Protein 4G4P (pdb70)

Foldseek 3Di:
DPDDDPDDDDPFAAEFEEEEEDDQPQQWYADPVGDIHHLVVVLVVLLCVVLRYHYDYHHQHDVRRVVCQQVVVGFWYFYQAFDDPVCLVWKDWADFQFKWFKWKKFFAPPPQDQALLSQAAWEEEEEPPGPQQVVCVVCCVVNHHHYDYDNHDVVRLCCRPPVNGGMYMDMDVSVVLVVVVVGRMDIHDDGHDMTTGTMIHTPPGDPVVSVSSNVSSVVCVVVVVSVVSCVVRPD

Structure (mmCIF, N/CA/C/O backbone):
data_4G4P
#
_entry.id   4G4P
#
_cell.length_a   40.730
_cell.length_b   61.130
_cell.length_c   45.120
_cell.angle_alpha   90.00
_cell.angle_beta   99.05
_cell.angle_gamma   90.00
#
_symmetry.space_group_name_H-M   'P 1 21 1'
#
loop_
_entity.id
_entity.type
_entity.pdbx_description
1 polymer 'Amino acid ABC transporter, amino acid-binding/permease protein'
2 non-polymer '2-(N-MORPHOLINO)-ETHANESULFONIC ACID'
3 non-polymer GLUTAMINE
4 water water
#
loop_
_atom_site.group_PDB
_atom_site.id
_atom_site.type_symbol
_atom_site.label_atom_id
_atom_site.label_alt_id
_atom_site.label_comp_id
_atom_site.label_asym_id
_atom_site.label_entity_id
_atom_site.label_seq_id
_atom_site.pdbx_PDB_ins_code
_atom_site.Cartn_x
_atom_site.Cartn_y
_atom_site.Cartn_z
_atom_site.occupancy
_atom_site.B_iso_or_equiv
_atom_site.auth_seq_id
_atom_site.auth_comp_id
_atom_site.auth_asym_id
_atom_site.auth_atom_id
_atom_site.pdbx_PDB_model_num
ATOM 1 N N A HIS A 1 10 ? -16.197 42.526 41.184 0.54 30.38 10 HIS A N 1
ATOM 2 N N B HIS A 1 10 ? -14.453 42.079 42.316 0.46 34.60 10 HIS A N 1
ATOM 3 C CA A HIS A 1 10 ? -15.785 41.834 42.401 0.54 30.19 10 HIS A CA 1
ATOM 4 C CA B HIS A 1 10 ? -15.880 41.848 42.131 0.46 34.08 10 HIS A CA 1
ATOM 5 C C A HIS A 1 10 ? -16.246 40.380 42.394 0.54 30.20 10 HIS A C 1
ATOM 6 C C B HIS A 1 10 ? -16.227 40.388 42.412 0.46 32.34 10 HIS A C 1
ATOM 7 O O A HIS A 1 10 ? -17.373 40.074 42.788 0.54 30.21 10 HIS A O 1
ATOM 8 O O B HIS A 1 10 ? -17.241 40.085 43.043 0.46 32.75 10 HIS A O 1
ATOM 21 N N . HIS A 1 11 ? -15.369 39.488 41.937 1.00 30.04 11 HIS A N 1
ATOM 22 C CA . HIS A 1 11 ? -15.692 38.067 41.863 1.00 27.59 11 HIS A CA 1
ATOM 23 C C . HIS A 1 11 ? -15.058 37.210 42.959 1.00 22.29 11 HIS A C 1
ATOM 24 O O . HIS A 1 11 ? -15.190 35.984 42.934 1.00 21.99 11 HIS A O 1
ATOM 31 N N . GLY A 1 12 ? -14.379 37.837 43.917 1.00 18.10 12 GLY A N 1
ATOM 32 C CA . GLY A 1 12 ? -13.826 37.100 45.045 1.00 16.41 12 GLY A CA 1
ATOM 33 C C . GLY A 1 12 ? -12.313 37.035 45.089 1.00 15.45 12 GLY A C 1
ATOM 34 O O . GLY A 1 12 ? -11.645 36.865 44.065 1.00 15.30 12 GLY A O 1
ATOM 35 N N . GLU A 1 13 ? -11.759 37.175 46.289 1.00 14.61 13 GLU A N 1
ATOM 36 C CA . GLU A 1 13 ? -10.314 37.197 46.442 1.00 14.48 13 GLU A CA 1
ATOM 37 C C . GLU A 1 13 ? -9.921 36.839 47.868 1.00 12.96 13 GLU A C 1
ATOM 38 O O . GLU A 1 13 ? -10.530 37.299 48.867 1.00 12.21 13 GLU A O 1
ATOM 44 N N . ASN A 1 14 ? -8.899 36.000 47.954 1.00 13.15 14 ASN A N 1
ATOM 45 C CA . ASN A 1 14 ? -8.370 35.558 49.228 1.00 13.02 14 ASN A CA 1
ATOM 46 C C . ASN A 1 14 ? -7.281 36.519 49.684 1.00 13.34 14 ASN A C 1
ATOM 47 O O . ASN A 1 14 ? -6.255 36.665 49.020 1.00 14.88 14 ASN A O 1
ATOM 52 N N . LEU A 1 15 ? -7.509 37.167 50.818 1.00 12.27 15 LEU A N 1
ATOM 53 C CA . LEU A 1 15 ? -6.571 38.162 51.329 1.00 12.49 15 LEU A CA 1
ATOM 54 C C . LEU A 1 15 ? -5.459 37.530 52.164 1.00 14.02 15 LEU A C 1
ATOM 55 O O . LEU A 1 15 ? -4.511 38.219 52.565 1.00 14.50 15 LEU A O 1
ATOM 60 N N . TYR A 1 16 ? -5.553 36.217 52.381 1.00 14.82 16 TYR A N 1
ATOM 61 C CA . TYR A 1 16 ? -4.572 35.448 53.164 1.00 15.41 16 TYR A CA 1
ATOM 62 C C . TYR A 1 16 ? -3.944 34.330 52.336 1.00 16.79 16 TYR A C 1
ATOM 63 O O . TYR A 1 16 ? -4.246 33.139 52.519 1.00 17.48 16 TYR A O 1
ATOM 72 N N . PHE A 1 17 ? -3.100 34.723 51.392 1.00 17.32 17 PHE A N 1
ATOM 73 C CA . PHE A 1 17 ? -2.384 33.781 50.543 1.00 19.83 17 PHE A CA 1
ATOM 74 C C . PHE A 1 17 ? -1.670 32.722 51.370 1.00 23.51 17 PHE A C 1
ATOM 75 O O . PHE A 1 17 ? -1.050 33.028 52.394 1.00 22.73 17 PHE A O 1
ATOM 83 N N . GLN A 1 18 ? -1.770 31.475 50.917 1.00 29.36 18 GLN A N 1
ATOM 84 C CA . GLN A 1 18 ? -1.030 30.368 51.509 1.00 37.00 18 GLN A CA 1
ATOM 85 C C . GLN A 1 18 ? 0.099 29.985 50.557 1.00 40.68 18 GLN A C 1
ATOM 86 O O . GLN A 1 18 ? -0.150 29.637 49.401 1.00 40.80 18 GLN A O 1
ATOM 92 N N . GLY A 1 19 ? 1.336 30.060 51.041 1.00 44.39 19 GLY A N 1
ATOM 93 C CA . GLY A 1 19 ? 2.505 29.797 50.214 1.00 47.49 19 GLY A CA 1
ATOM 94 C C . GLY A 1 19 ? 2.600 28.370 49.707 1.00 50.17 19 GLY A C 1
ATOM 95 O O . GLY A 1 19 ? 2.082 27.449 50.340 1.00 50.37 19 GLY A O 1
ATOM 96 N N . MET A 1 20 ? 3.271 28.191 48.567 1.00 52.29 20 MET A N 1
ATOM 97 C CA . MET A 1 20 ? 3.427 26.869 47.957 1.00 53.92 20 MET A CA 1
ATOM 98 C C . MET A 1 20 ? 4.708 26.173 48.430 1.00 53.04 20 MET A C 1
ATOM 99 O O . MET A 1 20 ? 5.122 25.164 47.854 1.00 53.96 20 MET A O 1
ATOM 104 N N . GLU A 1 21 ? 5.318 26.723 49.478 1.00 50.67 21 GLU A N 1
ATOM 105 C CA . GLU A 1 21 ? 6.556 26.200 50.063 1.00 48.15 21 GLU A CA 1
ATOM 106 C C . GLU A 1 21 ? 6.596 24.675 50.202 1.00 41.72 21 GLU A C 1
ATOM 107 O O . GLU A 1 21 ? 5.573 24.031 50.415 1.00 40.16 21 GLU A O 1
ATOM 113 N N . GLY A 1 22 ? 7.790 24.103 50.076 1.00 37.03 22 GLY A N 1
ATOM 114 C CA . GLY A 1 22 ? 7.972 22.672 50.233 1.00 33.10 22 GLY A CA 1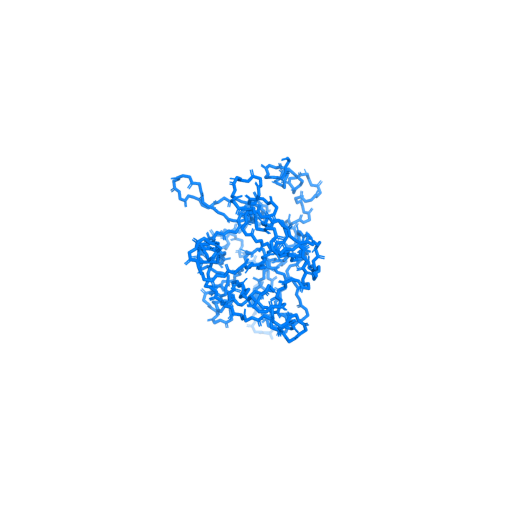
ATOM 115 C C . GLY A 1 22 ? 7.676 21.864 48.981 1.00 30.27 22 GLY A C 1
ATOM 116 O O . GLY A 1 22 ? 7.684 20.633 49.035 1.00 30.59 22 GLY A O 1
ATOM 117 N N . LYS A 1 23 ? 7.437 22.546 47.860 1.00 27.30 23 LYS A N 1
ATOM 118 C CA . LYS A 1 23 ? 7.076 21.874 46.605 1.00 25.44 23 LYS A CA 1
ATOM 119 C C . LYS A 1 23 ? 8.182 20.949 46.141 1.00 22.81 23 LYS A C 1
ATOM 120 O O . LYS A 1 23 ? 9.364 21.284 46.233 1.00 21.45 23 LYS A O 1
ATOM 126 N N . LYS A 1 24 ? 7.791 19.776 45.662 1.00 21.81 24 LYS A N 1
ATOM 127 C CA . LYS A 1 24 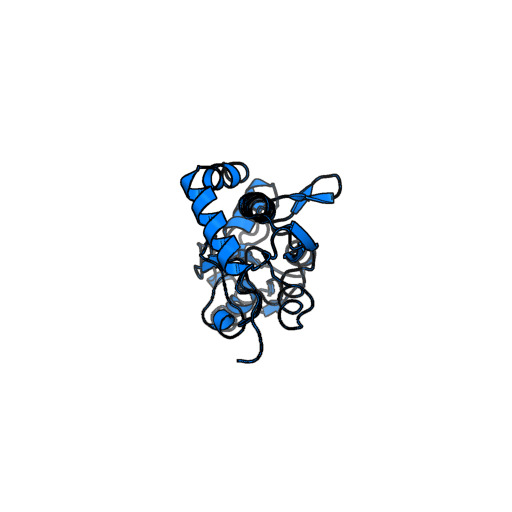? 8.747 18.815 45.154 1.00 22.47 24 LYS A CA 1
ATOM 128 C C . LYS A 1 24 ? 8.779 18.896 43.638 1.00 19.50 24 LYS A C 1
ATOM 129 O O . LYS A 1 24 ? 7.771 18.677 42.966 1.00 21.28 24 LYS A O 1
ATOM 135 N N . TYR A 1 25 ? 9.953 19.204 43.112 1.00 14.92 25 TYR A N 1
ATOM 136 C CA . TYR A 1 25 ? 10.146 19.307 41.673 1.00 13.57 25 TYR A CA 1
ATOM 137 C C . TYR A 1 25 ? 10.927 18.112 41.129 1.00 13.09 25 TYR A C 1
ATOM 138 O O . TYR A 1 25 ? 11.867 17.631 41.757 1.00 13.32 25 TYR A O 1
ATOM 147 N N . THR A 1 26 ? 10.529 17.644 39.951 1.00 11.83 26 THR A N 1
ATOM 148 C CA . THR A 1 26 ? 11.287 16.625 39.254 1.00 11.22 26 THR A CA 1
ATOM 149 C C . THR A 1 26 ? 12.392 17.312 38.470 1.00 10.47 26 THR A C 1
ATOM 150 O O . THR A 1 26 ? 12.138 18.238 37.699 1.00 10.46 26 THR A O 1
ATOM 154 N N . ILE A 1 27 ? 13.623 16.866 38.695 1.00 9.45 27 ILE A N 1
ATOM 155 C CA . ILE A 1 27 ? 14.795 17.514 38.111 1.00 8.84 27 ILE A CA 1
ATOM 156 C C . ILE A 1 27 ? 15.626 16.482 37.367 1.00 8.51 27 ILE A C 1
ATOM 157 O O . ILE A 1 27 ? 16.137 15.534 37.965 1.00 9.87 27 ILE A O 1
ATOM 162 N N . GLY A 1 28 ? 15.757 16.656 36.058 1.00 7.29 28 GLY A N 1
ATOM 163 C CA . GLY A 1 28 ? 16.568 15.746 35.273 1.00 7.24 28 GLY A CA 1
ATOM 164 C C . GLY A 1 28 ? 18.054 16.073 35.348 1.00 8.18 28 GLY A C 1
ATOM 165 O O . GLY A 1 28 ? 18.460 17.219 35.582 1.00 8.33 28 GLY A O 1
ATOM 166 N N . THR A 1 29 ? 18.874 15.052 35.145 1.00 7.91 29 THR A N 1
ATOM 167 C CA . THR A 1 29 ? 20.315 15.247 35.068 1.00 8.23 29 THR A CA 1
ATOM 168 C C . THR A 1 29 ? 20.934 14.188 34.159 1.00 8.23 29 THR A C 1
ATOM 169 O O . THR A 1 29 ? 20.247 13.288 33.667 1.00 8.60 29 THR A O 1
ATOM 173 N N . ASP A 1 30 ? 22.220 14.344 33.892 1.00 6.78 30 ASP A N 1
ATOM 174 C CA . ASP A 1 30 ? 22.953 13.400 33.054 1.00 6.16 30 ASP A CA 1
ATOM 175 C C . ASP A 1 30 ? 23.255 12.129 33.849 1.00 7.57 30 ASP A C 1
ATOM 176 O O . ASP A 1 30 ? 23.192 12.123 35.082 1.00 8.73 30 ASP A O 1
ATOM 181 N N . LEU A 1 31 ? 23.565 11.046 33.143 1.00 8.34 31 LEU A N 1
ATOM 182 C CA . LEU A 1 31 ? 23.879 9.772 33.792 1.00 9.29 31 LEU A CA 1
ATOM 183 C C . LEU A 1 31 ? 25.218 9.812 34.518 1.00 9.31 31 LEU A C 1
ATOM 184 O O . LEU A 1 31 ? 25.313 9.429 35.681 1.00 10.57 31 LEU A O 1
ATOM 189 N N . THR A 1 32 ? 26.253 10.262 33.825 1.00 8.43 32 THR A N 1
ATOM 190 C CA . THR A 1 32 ? 27.534 10.530 34.466 1.00 8.48 32 THR A CA 1
ATOM 191 C C . THR A 1 32 ? 28.213 11.668 33.714 1.00 7.51 32 THR A C 1
ATOM 192 O O . THR A 1 32 ? 28.283 11.685 32.482 1.00 8.30 32 THR A O 1
ATOM 196 N N . PHE A 1 33 ? 28.674 12.644 34.472 1.00 5.86 33 PHE A N 1
ATOM 197 C CA . PHE A 1 33 ? 29.265 13.856 33.920 1.00 4.68 33 PHE A CA 1
ATOM 198 C C . PHE A 1 33 ? 30.103 14.457 35.041 1.00 4.71 33 PHE A C 1
ATOM 199 O O . PHE A 1 33 ? 29.837 15.554 35.526 1.00 5.58 33 PHE A O 1
ATOM 207 N N . ALA A 1 34 ? 31.082 13.687 35.506 1.00 5.43 34 ALA A N 1
ATOM 208 C CA . ALA A 1 34 ? 31.885 14.114 36.647 1.00 5.10 34 ALA A CA 1
ATOM 209 C C . ALA A 1 34 ? 32.741 15.299 36.241 1.00 5.35 34 ALA A C 1
ATOM 210 O O . ALA A 1 34 ? 33.311 15.302 35.151 1.00 6.11 34 ALA A O 1
ATOM 212 N N . PRO A 1 35 ? 32.907 16.282 37.130 1.00 4.93 35 PRO A N 1
ATOM 213 C CA . PRO A 1 35 ? 32.560 16.291 38.550 1.00 4.95 35 PRO A CA 1
ATOM 214 C C . PRO A 1 35 ? 31.181 16.856 38.864 1.00 4.35 35 PRO A C 1
ATOM 215 O O . PRO A 1 35 ? 30.890 17.098 40.050 1.00 5.71 35 PRO A O 1
ATOM 219 N N . PHE A 1 36 ? 30.350 17.085 37.838 1.00 3.98 36 PHE A N 1
ATOM 220 C CA . PHE A 1 36 ? 29.042 17.723 38.047 1.00 4.77 36 PHE A CA 1
ATOM 221 C C . PHE A 1 36 ? 27.960 16.796 38.569 1.00 4.23 36 PHE A C 1
ATOM 222 O O . PHE A 1 36 ? 27.242 17.150 39.507 1.00 5.09 36 PHE A O 1
ATOM 230 N N . GLU A 1 37 ? 27.861 15.605 37.993 1.00 5.12 37 GLU A N 1
ATOM 231 C CA . GLU A 1 37 ? 27.034 14.550 38.562 1.00 4.94 37 GLU A CA 1
ATOM 232 C C . GLU A 1 37 ? 27.632 13.205 38.218 1.00 5.89 37 GLU A C 1
ATOM 233 O O . GLU A 1 37 ? 28.115 12.983 37.106 1.00 6.87 37 GLU A O 1
ATOM 239 N N . PHE A 1 38 ? 27.638 12.325 39.203 1.00 6.21 38 PHE A N 1
ATOM 240 C CA . PHE A 1 38 ? 28.112 10.960 39.045 1.00 7.51 38 PHE A CA 1
ATOM 241 C C . PHE A 1 38 ? 27.644 10.190 40.272 1.00 8.77 38 PHE A C 1
ATOM 242 O O . PHE A 1 38 ? 27.006 10.767 41.132 1.00 9.98 38 PHE A O 1
ATOM 250 N N . GLN A 1 39 ? 27.909 8.892 40.342 1.00 10.07 39 GLN A N 1
ATOM 251 C CA . GLN A 1 39 ? 27.416 8.081 41.455 1.00 11.46 39 GLN A CA 1
ATOM 252 C C . GLN A 1 39 ? 28.554 7.566 42.312 1.00 13.52 39 GLN A C 1
ATOM 253 O O . GLN A 1 39 ? 29.630 7.256 41.808 1.00 14.22 39 GLN A O 1
ATOM 259 N N . ASP A 1 40 ? 28.301 7.472 43.609 1.00 14.91 40 ASP A N 1
ATOM 260 C CA . ASP A 1 40 ? 29.257 6.859 44.530 1.00 17.54 40 ASP A CA 1
ATOM 261 C C . ASP A 1 40 ? 29.093 5.338 44.486 1.00 19.54 40 ASP A C 1
ATOM 262 O O . ASP A 1 40 ? 28.338 4.825 43.670 1.00 18.60 40 ASP A O 1
ATOM 267 N N . SER A 1 41 ? 29.756 4.624 45.389 1.00 22.61 41 SER A N 1
ATOM 268 C CA A SER A 1 41 ? 29.809 3.163 45.327 0.35 24.11 41 SER A CA 1
ATOM 269 C CA B SER A 1 41 ? 29.802 3.162 45.324 0.65 24.65 41 SER A CA 1
ATOM 270 C C . SER A 1 41 ? 28.476 2.476 45.623 1.00 25.83 41 SER A C 1
ATOM 271 O O . SER A 1 41 ? 28.300 1.292 45.313 1.00 26.50 41 SER A O 1
ATOM 276 N N . LYS A 1 42 ? 27.541 3.204 46.212 1.00 27.51 42 LYS A N 1
ATOM 277 C CA . LYS A 1 42 ? 26.232 2.626 46.511 1.00 30.04 42 LYS A CA 1
ATOM 278 C C . LYS A 1 42 ? 25.167 3.183 45.577 1.00 27.71 42 LYS A C 1
ATOM 279 O O . LYS A 1 42 ? 23.975 2.928 45.751 1.00 28.36 42 LYS A O 1
ATOM 285 N N . GLY A 1 43 ? 25.607 3.926 44.566 1.00 24.85 43 GLY A N 1
ATOM 286 C CA . GLY A 1 43 ? 24.714 4.383 43.522 1.00 22.94 43 GLY A CA 1
ATOM 287 C C . GLY A 1 43 ? 24.070 5.729 43.797 1.00 19.67 43 GLY A C 1
ATOM 288 O O . GLY A 1 43 ? 23.214 6.172 43.032 1.00 18.74 43 GLY A O 1
ATOM 289 N N . LYS A 1 44 ? 24.475 6.378 44.882 1.00 17.73 44 LYS A N 1
ATOM 290 C CA . LYS A 1 44 ? 23.939 7.689 45.223 1.00 16.15 44 LYS A CA 1
ATOM 291 C C . LYS A 1 44 ? 24.569 8.743 44.319 1.00 13.63 44 LYS A C 1
ATOM 292 O O . LYS A 1 44 ? 25.790 8.770 44.134 1.00 13.32 44 LYS A O 1
ATOM 298 N N . TYR A 1 45 ? 23.730 9.608 43.763 1.00 11.82 45 TYR A N 1
ATOM 299 C CA . TYR A 1 45 ? 24.214 10.706 42.939 1.00 10.42 45 TYR A CA 1
ATOM 300 C C . TYR A 1 45 ? 24.907 11.752 43.806 1.00 9.27 45 TYR A C 1
ATOM 301 O O . TYR A 1 45 ? 24.399 12.163 44.854 1.00 10.63 45 TYR A O 1
ATOM 310 N N . ILE A 1 46 ? 26.091 12.142 43.351 1.00 8.97 46 ILE A N 1
ATOM 311 C CA . ILE A 1 46 ? 26.940 13.132 44.009 1.00 7.82 46 ILE A CA 1
ATOM 312 C C . ILE A 1 46 ? 27.493 14.053 42.923 1.00 7.07 46 ILE A C 1
ATOM 313 O O . ILE A 1 46 ? 27.264 13.808 41.746 1.00 7.40 46 ILE A O 1
ATOM 318 N N . GLY A 1 47 ? 28.225 15.095 43.308 1.00 6.49 47 GLY A N 1
ATOM 319 C CA . GLY A 1 47 ? 28.806 16.018 42.343 1.00 6.20 47 GLY A CA 1
ATOM 320 C C . GLY A 1 47 ? 28.443 17.458 42.601 1.00 6.42 47 GLY A C 1
ATOM 321 O O . GLY A 1 47 ? 27.576 17.762 43.414 1.00 6.73 47 GLY A O 1
ATOM 322 N N . ILE A 1 48 ? 29.119 18.354 41.892 1.00 5.90 48 ILE A N 1
ATOM 323 C CA . ILE A 1 48 ? 28.903 19.790 42.048 1.00 5.14 48 ILE A CA 1
ATOM 324 C C . ILE A 1 48 ? 27.462 20.186 41.797 1.00 5.33 48 ILE A C 1
ATOM 325 O O . ILE A 1 48 ? 26.897 20.959 42.573 1.00 6.48 48 ILE A O 1
ATOM 330 N N . ASP A 1 49 ? 26.867 19.695 40.708 1.00 5.52 49 ASP A N 1
ATOM 331 C CA . ASP A 1 49 ? 25.475 20.055 40.388 1.00 6.00 49 ASP A CA 1
ATOM 332 C C . ASP A 1 49 ? 24.528 19.542 41.466 1.00 5.97 49 ASP A C 1
ATOM 333 O O . ASP A 1 49 ? 23.582 20.236 41.852 1.00 6.77 49 ASP A O 1
ATOM 338 N N . VAL A 1 50 ? 24.768 18.314 41.926 1.00 6.39 50 VAL A N 1
ATOM 339 C CA . VAL A 1 50 ? 23.901 17.679 42.911 1.00 7.14 50 VAL A CA 1
ATOM 340 C C . VAL A 1 50 ? 23.997 18.461 44.213 1.00 6.95 50 VAL A C 1
ATOM 341 O O . VAL A 1 50 ? 22.975 18.757 44.842 1.00 8.21 50 VAL A O 1
ATOM 345 N N . ASP A 1 51 ? 25.218 18.813 44.612 1.00 6.61 51 ASP A N 1
ATOM 346 C CA . ASP A 1 51 ? 25.423 19.542 45.866 1.00 6.77 51 ASP A CA 1
ATOM 347 C C . ASP A 1 51 ? 24.891 20.969 45.800 1.00 6.36 51 ASP A C 1
ATOM 348 O O . ASP A 1 51 ? 24.265 21.457 46.756 1.00 6.56 51 ASP A O 1
ATOM 353 N N . LEU A 1 52 ? 25.124 21.654 44.686 1.00 6.94 52 LEU A N 1
ATOM 354 C CA . LEU A 1 52 ? 24.582 23.003 44.554 1.00 7.39 52 LEU A CA 1
ATOM 355 C C . LEU A 1 52 ? 23.067 22.951 44.628 1.00 6.93 52 LEU A C 1
ATOM 356 O O . LEU A 1 52 ? 22.430 23.745 45.332 1.00 8.06 52 LEU A O 1
ATOM 361 N N . LEU A 1 53 ? 22.462 22.050 43.862 1.00 6.30 53 LEU A N 1
ATOM 362 C CA . LEU A 1 53 ? 21.006 21.958 43.857 1.00 8.15 53 LEU A CA 1
ATOM 363 C C . LEU A 1 53 ? 20.453 21.633 45.236 1.00 8.63 53 LEU A C 1
ATOM 364 O O . LEU A 1 53 ? 19.480 22.254 45.674 1.00 9.60 53 LEU A O 1
ATOM 369 N N . ASP A 1 54 ? 21.063 20.668 45.926 1.00 8.69 54 ASP A N 1
ATOM 370 C CA . ASP A 1 54 ? 20.551 20.259 47.232 1.00 9.27 54 ASP A CA 1
ATOM 371 C C . ASP A 1 54 ? 20.692 21.389 48.246 1.00 9.48 54 ASP A C 1
ATOM 372 O O . ASP A 1 54 ? 19.795 21.601 49.063 1.00 9.87 54 ASP A O 1
ATOM 377 N N . ALA A 1 55 ? 21.821 22.094 48.228 1.00 8.73 55 ALA A N 1
ATOM 378 C CA . ALA A 1 55 ? 22.003 23.213 49.154 1.00 8.63 55 ALA A CA 1
ATOM 379 C C . ALA A 1 55 ? 21.021 24.347 48.858 1.00 9.55 55 ALA A C 1
ATOM 380 O O . ALA A 1 55 ? 20.470 24.969 49.780 1.00 11.30 55 ALA A O 1
ATOM 382 N N . ILE A 1 56 ? 20.798 24.620 47.577 1.00 8.94 56 ILE A N 1
ATOM 383 C CA . ILE A 1 56 ? 19.823 25.637 47.168 1.00 9.05 56 ILE A CA 1
ATOM 384 C C . ILE A 1 56 ? 18.401 25.255 47.585 1.00 10.28 56 ILE A C 1
ATOM 385 O O . ILE A 1 56 ? 17.644 26.093 48.089 1.00 11.08 56 ILE A O 1
ATOM 390 N N . ALA A 1 57 ? 18.063 23.981 47.425 1.00 10.83 57 ALA A N 1
ATOM 391 C CA . ALA A 1 57 ? 16.737 23.490 47.762 1.00 11.79 57 ALA A CA 1
ATOM 392 C C . ALA A 1 57 ? 16.488 23.652 49.253 1.00 12.51 57 ALA A C 1
ATOM 393 O O . ALA A 1 57 ? 15.409 24.091 49.653 1.00 13.61 57 ALA A O 1
ATOM 395 N N . LYS A 1 58 ? 17.489 23.346 50.081 1.00 12.71 58 LYS A N 1
ATOM 396 C CA . LYS A 1 58 ? 17.320 23.506 51.538 1.00 13.94 58 LYS A CA 1
ATOM 397 C C . LYS A 1 58 ? 17.211 24.993 51.883 1.00 15.07 58 LYS A C 1
ATOM 398 O O . LYS A 1 58 ? 16.399 25.397 52.734 1.00 17.32 58 LYS A O 1
ATOM 404 N N . ASP A 1 59 ? 17.999 25.821 51.212 1.00 14.80 59 ASP A N 1
ATOM 405 C CA . ASP A 1 59 ? 18.000 27.260 51.476 1.00 16.45 59 ASP A CA 1
ATOM 406 C C . ASP A 1 59 ? 16.664 27.916 51.111 1.00 16.43 59 ASP A C 1
ATOM 407 O O . ASP A 1 59 ? 16.211 28.854 51.776 1.00 18.14 59 ASP A O 1
ATOM 412 N N . GLN A 1 60 ? 16.026 27.397 50.069 1.00 15.26 60 GLN A N 1
ATOM 413 C CA . GLN A 1 60 ? 14.841 28.029 49.492 1.00 15.47 60 GLN A CA 1
ATOM 414 C C . GLN A 1 60 ? 13.560 27.231 49.744 1.00 17.10 60 GLN A C 1
ATOM 415 O O . GLN A 1 60 ? 12.499 27.564 49.213 1.00 18.74 60 GLN A O 1
ATOM 421 N N . ASP A 1 61 ? 13.659 26.181 50.551 1.00 17.27 61 ASP A N 1
ATOM 422 C CA . ASP A 1 61 ? 12.489 25.413 50.974 1.00 19.26 61 ASP A CA 1
ATOM 423 C C . ASP A 1 61 ? 11.718 24.833 49.787 1.00 17.99 61 ASP A C 1
ATOM 424 O O . ASP A 1 61 ? 10.511 25.050 49.644 1.00 19.10 61 ASP A O 1
ATOM 429 N N . PHE A 1 62 ? 12.427 24.111 48.925 1.00 17.62 62 PHE A N 1
ATOM 430 C CA . PHE A 1 62 ? 11.777 23.176 48.014 1.00 17.26 62 PHE A CA 1
ATOM 431 C C . PHE A 1 62 ? 12.493 21.833 48.069 1.00 17.44 62 PHE A C 1
ATOM 432 O O . PHE A 1 62 ? 13.576 21.719 48.663 1.00 16.93 62 PHE A O 1
ATOM 440 N N . GLU A 1 63 ? 11.873 20.812 47.482 1.00 17.90 63 GLU A N 1
ATOM 441 C CA . GLU A 1 63 ? 12.448 19.476 47.450 1.00 20.26 63 GLU A CA 1
ATOM 442 C C . GLU A 1 63 ? 12.718 19.061 46.013 1.00 18.24 63 GLU A C 1
ATOM 443 O O . GLU A 1 63 ? 12.107 19.575 45.073 1.00 18.14 63 GLU A O 1
ATOM 449 N N . VAL A 1 64 ? 13.638 18.119 45.873 1.00 17.53 64 VAL A N 1
ATOM 450 C CA . VAL A 1 64 ? 14.097 17.646 44.575 1.00 17.28 64 VAL A CA 1
ATOM 451 C C . VAL A 1 64 ? 13.860 16.157 44.429 1.00 16.31 64 VAL A C 1
ATOM 452 O O . VAL A 1 64 ? 14.160 15.385 45.328 1.00 17.34 64 VAL A O 1
ATOM 456 N N . ASP A 1 65 ? 13.317 15.768 43.282 1.00 15.13 65 ASP A N 1
ATOM 457 C CA . ASP A 1 65 ? 13.228 14.372 42.890 1.00 15.76 65 ASP A CA 1
ATOM 458 C C . ASP A 1 65 ? 14.112 14.233 41.661 1.00 13.86 65 ASP A C 1
ATOM 459 O O . ASP A 1 65 ? 13.712 14.610 40.562 1.00 12.36 65 ASP A O 1
ATOM 464 N N . LEU A 1 66 ? 15.320 13.721 41.863 1.00 14.09 66 LEU A N 1
ATOM 465 C CA . LEU A 1 66 ? 16.331 13.695 40.809 1.00 13.94 66 LEU A CA 1
ATOM 466 C C . LEU A 1 66 ? 16.087 12.538 39.849 1.00 14.20 66 LEU A C 1
ATOM 467 O O . LEU A 1 66 ? 15.890 11.397 40.283 1.00 16.81 66 LEU A O 1
ATOM 472 N N . LYS A 1 67 ? 16.095 12.845 38.550 1.00 11.65 67 LYS A N 1
ATOM 473 C CA . LYS A 1 67 ? 15.792 11.891 37.488 1.00 11.03 67 LYS A CA 1
ATOM 474 C C . LYS A 1 67 ? 17.000 11.809 36.543 1.00 10.97 67 LYS A C 1
ATOM 475 O O . LYS A 1 67 ? 17.126 12.601 35.618 1.00 10.44 67 LYS A O 1
ATOM 481 N N . PRO A 1 68 ? 17.906 10.855 36.791 1.00 12.08 68 PRO A N 1
ATOM 482 C CA . PRO A 1 68 ? 19.045 10.691 35.887 1.00 12.59 68 PRO A CA 1
ATOM 483 C C . PRO A 1 68 ? 18.527 10.120 34.584 1.00 13.53 68 PRO A C 1
ATOM 484 O O . PRO A 1 68 ? 17.919 9.040 34.558 1.00 16.58 68 PRO A O 1
ATOM 488 N N . LEU A 1 69 ? 18.721 10.860 33.512 1.00 12.27 69 LEU A N 1
ATOM 489 C CA . LEU A 1 69 ? 18.145 10.483 32.241 1.00 12.12 69 LEU A CA 1
ATOM 490 C C . LEU A 1 69 ? 19.183 10.420 31.161 1.00 12.33 69 LEU A C 1
ATOM 491 O O . LEU A 1 69 ? 19.020 9.655 30.211 1.00 14.62 69 LEU A O 1
ATOM 496 N N . GLY A 1 70 ? 20.233 11.236 31.287 1.00 11.20 70 GLY A N 1
ATOM 497 C CA . GLY A 1 70 ? 21.137 11.485 30.181 1.00 12.38 70 GLY A CA 1
ATOM 498 C C . GLY A 1 70 ? 20.865 12.863 29.654 1.00 11.70 70 GLY A C 1
ATOM 499 O O . GLY A 1 70 ? 19.759 13.393 29.807 1.00 12.65 70 GLY A O 1
ATOM 500 N N . PHE A 1 71 ? 21.854 13.469 29.027 1.00 10.01 71 PHE A N 1
ATOM 501 C CA . PHE A 1 71 ? 21.721 14.869 28.692 1.00 7.89 71 PHE A CA 1
ATOM 502 C C . PHE A 1 71 ? 20.624 15.151 27.672 1.00 8.09 71 PHE A C 1
ATOM 503 O O . PHE A 1 71 ? 19.706 15.906 27.952 1.00 7.54 71 PHE A O 1
ATOM 511 N N . ASP A 1 72 ? 20.715 14.568 26.485 1.00 8.84 72 ASP A N 1
ATOM 512 C CA . ASP A 1 72 ? 19.719 14.851 25.470 1.00 8.82 72 ASP A CA 1
ATOM 513 C C . ASP A 1 72 ? 18.349 14.367 25.910 1.00 8.83 72 ASP A C 1
ATOM 514 O O . ASP A 1 72 ? 17.342 14.998 25.622 1.00 8.86 72 ASP A O 1
ATOM 519 N N . SER A 1 73 ? 18.306 13.248 26.624 1.00 9.22 73 SER A N 1
ATOM 520 C CA A SER A 1 73 ? 17.036 12.724 27.113 0.72 9.15 73 SER A CA 1
ATOM 521 C CA B SER A 1 73 ? 17.047 12.717 27.129 0.28 8.57 73 SER A CA 1
ATOM 522 C C . SER A 1 73 ? 16.385 13.718 28.075 1.00 8.39 73 SER A C 1
ATOM 523 O O . SER A 1 73 ? 15.166 13.926 28.043 1.00 9.19 73 SER A O 1
ATOM 528 N N . ALA A 1 74 ? 17.187 14.352 28.920 1.00 8.43 74 ALA A N 1
ATOM 529 C CA . ALA A 1 74 ? 16.638 15.346 29.849 1.00 7.77 74 ALA A CA 1
ATOM 530 C C . ALA A 1 74 ? 16.140 16.573 29.092 1.00 7.98 74 ALA A C 1
ATOM 531 O O . ALA A 1 74 ? 15.088 17.111 29.410 1.00 8.14 74 ALA A O 1
ATOM 533 N N . VAL A 1 75 ? 16.901 17.031 28.100 1.00 7.56 75 VAL A N 1
ATOM 534 C CA . VAL A 1 75 ? 16.469 18.153 27.267 1.00 8.02 75 VAL A CA 1
ATOM 535 C C . VAL A 1 75 ? 15.092 17.872 26.675 1.00 8.42 75 VAL A C 1
ATOM 536 O O . VAL A 1 75 ? 14.181 18.719 26.734 1.00 8.91 75 VAL A O 1
ATOM 540 N N A GLN A 1 76 ? 14.944 16.692 26.075 0.47 8.54 76 GLN A N 1
ATOM 541 N N B GLN A 1 76 ? 14.922 16.684 26.101 0.53 8.47 76 GLN A N 1
ATOM 542 C CA A GLN A 1 76 ? 13.665 16.308 25.477 0.47 9.29 76 GLN A CA 1
ATOM 543 C CA B GLN A 1 76 ? 13.644 16.334 25.473 0.53 9.24 76 GLN A CA 1
ATOM 544 C C A GLN A 1 76 ? 12.569 16.288 26.531 0.47 8.66 76 GLN A C 1
ATOM 545 C C B GLN A 1 76 ? 12.522 16.144 26.485 0.53 9.12 76 GLN A C 1
ATOM 546 O O A GLN A 1 76 ? 11.473 16.818 26.314 0.47 8.71 76 GLN A O 1
ATOM 547 O O B GLN A 1 76 ? 11.347 16.391 26.185 0.53 9.92 76 GLN A O 1
ATOM 558 N N . ALA A 1 77 ? 12.881 15.697 27.681 1.00 8.37 77 ALA A N 1
ATOM 559 C CA . ALA A 1 77 ? 11.907 15.553 28.766 1.00 7.95 77 ALA A CA 1
ATOM 560 C C . ALA A 1 77 ? 11.413 16.913 29.267 1.00 8.19 77 ALA A C 1
ATOM 561 O O . ALA A 1 77 ? 10.254 17.049 29.641 1.00 9.13 77 ALA A O 1
ATOM 563 N N . ILE A 1 78 ? 12.282 17.923 29.277 1.00 8.20 78 ILE A N 1
ATOM 564 C CA . ILE A 1 78 ? 11.851 19.275 29.628 1.00 8.31 78 ILE A CA 1
ATOM 565 C C . ILE A 1 78 ? 10.864 19.776 28.579 1.00 8.06 78 ILE A C 1
ATOM 566 O O . ILE A 1 78 ? 9.807 20.320 28.917 1.00 8.10 78 ILE A O 1
ATOM 571 N N . GLN A 1 79 ? 11.202 19.594 27.304 1.00 7.61 79 GLN A N 1
ATOM 572 C CA . GLN A 1 79 ? 10.356 20.146 26.250 1.00 8.45 79 GLN A CA 1
ATOM 573 C C . GLN A 1 79 ? 9.029 19.415 26.154 1.00 8.50 79 GLN A C 1
ATOM 574 O O . GLN A 1 79 ? 8.059 19.994 25.698 1.00 9.73 79 GLN A O 1
ATOM 580 N N . SER A 1 80 ? 8.997 18.156 26.593 1.00 7.75 80 SER A N 1
ATOM 581 C CA A SER A 1 80 ? 7.740 17.409 26.557 0.26 8.12 80 SER A CA 1
ATOM 582 C CA B SER A 1 80 ? 7.799 17.321 26.596 0.74 9.41 80 SER A CA 1
ATOM 583 C C . SER A 1 80 ? 7.015 17.434 27.898 1.00 8.24 80 SER A C 1
ATOM 584 O O . SER A 1 80 ? 6.063 16.682 28.108 1.00 8.63 80 SER A O 1
ATOM 58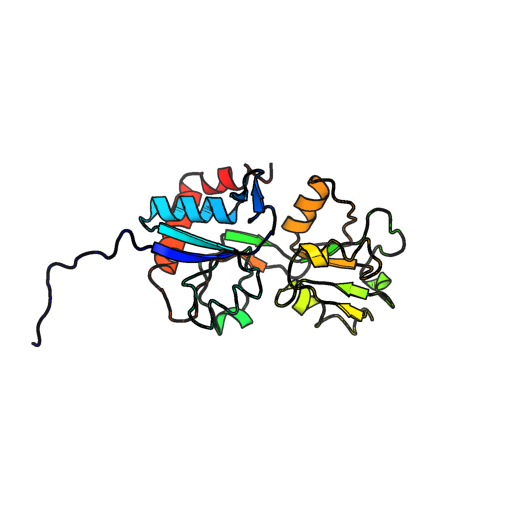9 N N . LYS A 1 81 ? 7.449 18.338 28.776 1.00 8.37 81 LYS A N 1
ATOM 590 C CA . LYS A 1 81 ? 6.816 18.591 30.075 1.00 8.41 81 LYS A CA 1
ATOM 591 C C . LYS A 1 81 ? 6.698 17.345 30.955 1.00 9.12 81 LYS A C 1
ATOM 592 O O . LYS A 1 81 ? 5.742 17.194 31.725 1.00 11.01 81 LYS A O 1
ATOM 598 N N . GLN A 1 82 ? 7.728 16.492 30.888 1.00 8.33 82 GLN A N 1
ATOM 599 C CA . GLN A 1 82 ? 7.810 15.295 31.720 1.00 8.82 82 GLN A CA 1
ATOM 600 C C . GLN A 1 82 ? 8.554 15.538 33.025 1.00 9.23 82 GLN A C 1
ATOM 601 O O . GLN A 1 82 ? 8.348 14.809 33.994 1.00 11.93 82 GLN A O 1
ATOM 607 N N . ILE A 1 83 ? 9.426 16.545 33.030 1.00 8.54 83 ILE A N 1
ATOM 608 C CA . ILE A 1 83 ? 10.141 16.956 34.224 1.00 9.18 83 ILE A CA 1
ATOM 609 C C . ILE A 1 83 ? 10.086 18.470 34.341 1.00 9.67 83 ILE A C 1
ATOM 610 O O . ILE A 1 83 ? 9.896 19.171 33.337 1.00 9.29 83 ILE A O 1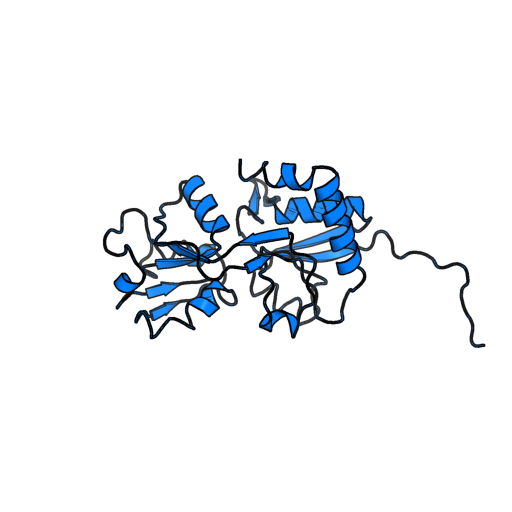
ATOM 615 N N . ASP A 1 84 ? 10.271 18.974 35.561 1.00 10.07 84 ASP A N 1
ATOM 616 C CA . ASP A 1 84 ? 10.120 20.397 35.840 1.00 10.85 84 ASP A CA 1
ATOM 617 C C . ASP A 1 84 ? 11.348 21.232 35.497 1.00 10.16 84 ASP A C 1
ATOM 618 O O . ASP A 1 84 ? 11.239 22.378 35.070 1.00 10.35 84 ASP A O 1
ATOM 623 N N . GLY A 1 85 ? 12.523 20.680 35.738 1.00 9.09 85 GLY A N 1
ATOM 624 C CA . GLY A 1 85 ? 13.750 21.424 35.531 1.00 8.69 85 GLY A CA 1
ATOM 625 C C . GLY A 1 85 ? 14.877 20.447 35.295 1.00 7.29 85 GLY A C 1
ATOM 626 O O . GLY A 1 85 ? 14.683 19.243 35.419 1.00 7.46 85 GLY A O 1
ATOM 627 N N . MET A 1 86 ? 16.055 20.956 34.944 1.00 6.85 86 MET A N 1
ATOM 628 C CA . MET A 1 86 ? 17.217 20.103 34.791 1.00 6.79 86 MET A CA 1
ATOM 629 C C . MET A 1 86 ? 18.487 20.840 35.179 1.00 6.03 86 MET A C 1
ATOM 630 O O . MET A 1 86 ? 18.598 22.069 35.037 1.00 6.22 86 MET A O 1
ATOM 635 N N . ILE A 1 87 ? 19.420 20.072 35.726 1.00 5.33 87 ILE A N 1
ATOM 636 C CA . ILE A 1 87 ? 20.755 20.567 35.990 1.00 5.56 87 ILE A CA 1
ATOM 637 C C . ILE A 1 87 ? 21.677 19.449 35.526 1.00 6.37 87 ILE A C 1
ATOM 638 O O . ILE A 1 87 ? 21.554 18.303 35.962 1.00 8.56 87 ILE A O 1
ATOM 643 N N . ALA A 1 88 ? 22.542 19.762 34.575 1.00 6.23 88 ALA A N 1
ATOM 644 C CA . ALA A 1 88 ? 23.327 18.725 33.901 1.00 5.95 88 ALA A CA 1
ATOM 645 C C . ALA A 1 88 ? 24.513 19.345 33.192 1.00 6.45 88 ALA A C 1
ATOM 646 O O . ALA A 1 88 ? 24.793 19.037 32.030 1.00 6.99 88 ALA A O 1
ATOM 648 N N . GLY A 1 89 ? 25.219 20.225 33.886 1.00 6.14 89 GLY A N 1
ATOM 649 C CA . GLY A 1 89 ? 26.308 20.959 33.264 1.00 6.57 89 GLY A CA 1
ATOM 650 C C . GLY A 1 89 ? 25.871 21.560 31.943 1.00 6.15 89 GLY A C 1
ATOM 651 O O . GLY A 1 89 ? 26.567 21.445 30.926 1.00 6.53 89 GLY A O 1
ATOM 652 N N . MET A 1 90 ? 24.713 22.207 31.969 1.00 6.01 90 MET A N 1
ATOM 653 C CA . MET A 1 90 ? 24.052 22.663 30.745 1.00 5.49 90 MET A CA 1
ATOM 654 C C . MET A 1 90 ? 24.438 24.072 30.341 1.00 5.47 90 MET A C 1
ATOM 655 O O . MET A 1 90 ? 24.204 25.037 31.073 1.00 5.86 90 MET A O 1
ATOM 660 N N . SER A 1 91 ? 24.998 24.190 29.140 1.00 5.20 91 SER A N 1
ATOM 661 C CA . SER A 1 91 ? 25.418 25.478 28.615 1.00 5.76 91 SER A CA 1
ATOM 662 C C . SER A 1 91 ? 24.248 26.375 28.261 1.00 5.29 91 SER A C 1
ATOM 663 O O . SER A 1 91 ? 23.326 25.969 27.549 1.00 6.24 91 SER A O 1
ATOM 666 N N . ILE A 1 92 ? 24.332 27.614 28.735 1.00 5.76 92 ILE A N 1
ATOM 667 C CA . ILE A 1 92 ? 23.420 28.675 28.343 1.00 6.61 92 ILE A CA 1
ATOM 668 C C . ILE A 1 92 ? 23.831 29.151 26.960 1.00 7.77 92 ILE A C 1
ATOM 669 O O . ILE A 1 92 ? 24.972 29.584 26.763 1.00 10.09 92 ILE A O 1
ATOM 674 N N . THR A 1 93 ? 22.927 29.041 25.997 1.00 7.79 93 THR A N 1
ATOM 675 C CA . THR A 1 93 ? 23.210 29.498 24.641 1.00 7.92 93 THR A CA 1
ATOM 676 C C . THR A 1 93 ? 22.022 30.281 24.113 1.00 9.18 93 THR A C 1
ATOM 677 O O . THR A 1 93 ? 20.880 30.083 24.546 1.00 8.81 93 THR A O 1
ATOM 681 N N . ASP A 1 94 ? 22.305 31.163 23.167 1.00 11.29 94 ASP A N 1
ATOM 682 C CA . ASP A 1 94 ? 21.272 31.973 22.551 1.00 12.79 94 ASP A CA 1
ATOM 683 C C . ASP A 1 94 ? 20.215 31.087 21.877 1.00 12.06 94 ASP A C 1
ATOM 684 O O . ASP A 1 94 ? 19.020 31.354 21.958 1.00 13.04 94 ASP A O 1
ATOM 689 N N . GLU A 1 95 ? 20.645 30.035 21.201 1.00 11.50 95 GLU A N 1
ATOM 690 C CA . GLU A 1 95 ? 19.687 29.157 20.545 1.00 11.89 95 GLU A CA 1
ATOM 691 C C . GLU A 1 95 ? 18.787 28.451 21.556 1.00 11.47 95 GLU A C 1
ATOM 692 O O . GLU A 1 95 ? 17.575 28.340 21.349 1.00 12.20 95 GLU A O 1
ATOM 698 N N . ARG A 1 96 ? 19.363 27.990 22.664 1.00 9.76 96 ARG A N 1
ATOM 699 C CA . ARG A 1 96 ? 18.576 27.302 23.673 1.00 9.11 96 ARG A CA 1
ATOM 700 C C . ARG A 1 96 ? 17.603 28.230 24.393 1.00 9.22 96 ARG A C 1
ATOM 701 O O . ARG A 1 96 ? 16.554 27.774 24.845 1.00 9.00 96 ARG A O 1
ATOM 709 N N . LYS A 1 97 ? 17.936 29.515 24.488 1.00 10.23 97 LYS A N 1
ATOM 710 C CA . LYS A 1 97 ? 17.054 30.473 25.133 1.00 11.60 97 LYS A CA 1
ATOM 711 C C . LYS A 1 97 ? 15.744 30.643 24.375 1.00 13.06 97 LYS A C 1
ATOM 712 O O . LYS A 1 97 ? 14.803 31.237 24.909 1.00 14.85 97 LYS A O 1
ATOM 718 N N . LYS A 1 98 ? 15.674 30.139 23.143 1.00 13.00 98 LYS A N 1
ATOM 719 C CA . LYS A 1 98 ? 14.409 30.157 22.398 1.00 14.50 98 LYS A CA 1
ATOM 720 C C . LYS A 1 98 ? 13.385 29.158 22.956 1.00 14.00 98 LYS A C 1
ATOM 721 O O . LYS A 1 98 ? 12.165 29.333 22.740 1.00 16.28 98 LYS A O 1
ATOM 727 N N . SER A 1 99 ? 13.864 28.150 23.697 1.00 11.87 99 SER A N 1
ATOM 728 C CA A SER A 1 99 ? 12.963 27.119 24.207 0.76 11.94 99 SER A CA 1
ATOM 729 C CA B SER A 1 99 ? 13.044 27.030 24.174 0.24 12.03 99 SER A CA 1
ATOM 730 C C . SER A 1 99 ? 13.153 26.796 25.682 1.00 11.08 99 SER A C 1
ATOM 731 O O . SER A 1 99 ? 12.361 26.064 26.247 1.00 11.08 99 SER A O 1
ATOM 736 N N . PHE A 1 100 ? 14.175 27.371 26.307 1.00 9.70 100 PHE A N 1
ATOM 737 C CA . PHE A 1 100 ? 14.442 27.192 27.733 1.00 8.61 100 PHE A CA 1
ATOM 738 C C . PHE A 1 100 ? 14.579 28.555 28.393 1.00 9.45 100 PHE A C 1
ATOM 739 O O . PHE A 1 100 ? 15.069 29.489 27.763 1.00 10.87 100 PHE A O 1
ATOM 747 N N . ASP A 1 101 ? 14.204 28.635 29.667 1.00 9.52 101 ASP A N 1
ATOM 748 C CA . ASP A 1 101 ? 14.608 29.729 30.542 1.00 10.59 101 ASP A CA 1
ATOM 749 C C . ASP A 1 101 ? 15.705 29.204 31.465 1.00 10.31 101 ASP A C 1
ATOM 750 O O . ASP A 1 101 ? 15.565 28.135 32.072 1.00 10.97 101 ASP A O 1
ATOM 755 N N . PHE A 1 102 ? 16.786 29.968 31.570 1.00 9.72 102 PHE A N 1
ATOM 756 C CA . PHE A 1 102 ? 17.930 29.593 32.366 1.00 9.27 102 PHE A CA 1
ATOM 757 C C . PHE A 1 102 ? 18.046 30.420 33.631 1.00 9.10 102 PHE A C 1
ATOM 758 O O . PHE A 1 102 ? 17.631 31.579 33.687 1.00 11.16 102 PHE A O 1
ATOM 766 N N . SER A 1 103 ? 18.640 29.812 34.645 1.00 8.14 103 SER A N 1
ATOM 767 C CA . SER A 1 103 ? 19.081 30.537 35.830 1.00 8.02 103 SER A CA 1
ATOM 768 C C . SER A 1 103 ? 20.284 31.408 35.523 1.00 7.71 103 SER A C 1
ATOM 769 O O . SER A 1 103 ? 20.863 31.354 34.428 1.00 8.47 103 SER A O 1
ATOM 772 N N . ASP A 1 104 ? 20.663 32.210 36.507 1.00 8.71 104 ASP A N 1
ATOM 773 C CA . ASP A 1 104 ? 21.970 32.847 36.496 1.00 7.81 104 ASP A CA 1
ATOM 774 C C . ASP A 1 104 ? 23.058 31.768 36.347 1.00 7.50 104 ASP A C 1
ATOM 775 O O . ASP A 1 104 ? 22.872 30.618 36.759 1.00 7.90 104 ASP A O 1
ATOM 780 N N . PRO A 1 105 ? 24.191 32.134 35.746 1.00 8.27 105 PRO A N 1
ATOM 781 C CA . PRO A 1 105 ? 25.237 31.136 35.504 1.00 8.36 105 PRO A CA 1
ATOM 782 C C . PRO A 1 105 ? 25.960 30.729 36.787 1.00 8.17 105 PRO A C 1
ATOM 783 O O . PRO A 1 1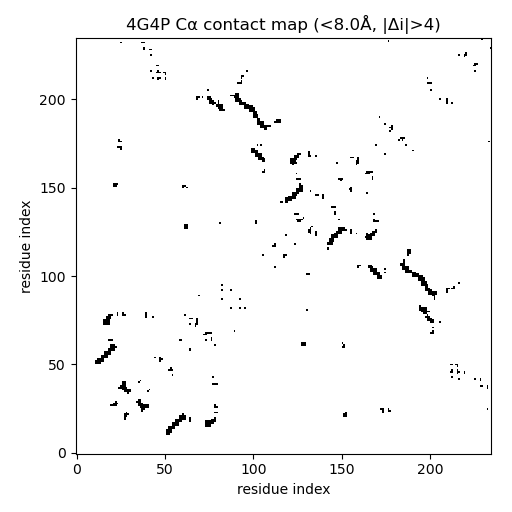05 ? 26.150 31.559 37.681 1.00 8.98 105 PRO A O 1
ATOM 787 N N . TYR A 1 106 ? 26.366 29.459 36.860 1.00 7.05 106 TYR A N 1
ATOM 788 C CA . TYR A 1 106 ? 27.017 28.938 38.062 1.00 6.81 106 TYR A CA 1
ATOM 789 C C . TYR A 1 106 ? 28.374 28.295 37.813 1.00 6.33 106 TYR A C 1
ATOM 790 O O . TYR A 1 106 ? 29.016 27.847 38.757 1.00 7.31 106 TYR A O 1
ATOM 799 N N . PHE A 1 107 ? 28.838 28.284 36.565 1.00 6.72 107 PHE A N 1
ATOM 800 C CA . PHE A 1 107 ? 30.148 27.719 36.254 1.00 6.22 107 PHE A CA 1
ATOM 801 C C . PHE A 1 107 ? 30.570 28.173 34.864 1.00 6.45 107 PHE A C 1
ATOM 802 O O . PHE A 1 107 ? 29.729 28.203 33.977 1.00 8.82 107 PHE A O 1
ATOM 810 N N . ASP A 1 108 ? 31.852 28.491 34.667 1.00 7.02 108 ASP A N 1
ATOM 811 C CA . ASP A 1 108 ? 32.374 28.833 33.338 1.00 7.46 108 ASP A CA 1
ATOM 812 C C . ASP A 1 108 ? 33.085 27.637 32.726 1.00 7.01 108 ASP A C 1
ATOM 813 O O . ASP A 1 108 ? 33.965 27.036 33.342 1.00 9.48 108 ASP A O 1
ATOM 818 N N . SER A 1 109 ? 32.661 27.287 31.514 1.00 6.02 109 SER A N 1
ATOM 819 C CA . SER A 1 109 ? 33.096 26.075 30.869 1.00 5.77 109 SER A CA 1
ATOM 820 C C . SER A 1 109 ? 33.448 26.320 29.401 1.00 5.28 109 SER A C 1
ATOM 821 O O . SER A 1 109 ? 33.672 27.460 28.968 1.00 6.29 109 SER A O 1
ATOM 824 N N . GLY A 1 110 ? 33.559 25.231 28.660 1.00 5.89 110 GLY A N 1
ATOM 825 C CA . GLY A 1 110 ? 33.922 25.263 27.261 1.00 5.36 110 GLY A CA 1
ATOM 826 C C . GLY A 1 110 ? 34.134 23.845 26.805 1.00 4.20 110 GLY A C 1
ATOM 827 O O . GLY A 1 110 ? 33.803 22.903 27.530 1.00 5.03 110 GLY A O 1
ATOM 828 N N 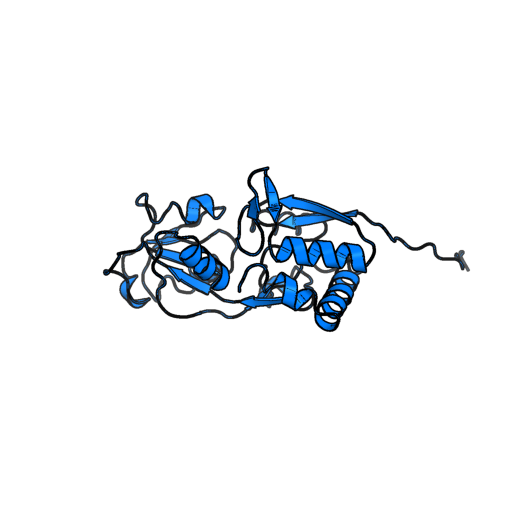. LEU A 1 111 ? 34.695 23.694 25.607 1.00 4.16 111 LEU A N 1
ATOM 829 C CA . LEU A 1 111 ? 34.917 22.380 25.002 1.00 3.92 111 LEU A CA 1
ATOM 830 C C . LEU A 1 111 ? 36.412 22.046 24.905 1.00 4.47 111 LEU A C 1
ATOM 831 O O . LEU A 1 111 ? 37.252 22.928 24.868 1.00 5.53 111 LEU A O 1
ATOM 836 N N . GLN A 1 112 ? 36.709 20.755 24.835 1.00 3.65 112 GLN A N 1
ATOM 837 C CA . GLN A 1 112 ? 38.083 20.255 24.754 1.00 4.03 112 GLN A CA 1
ATOM 838 C C . GLN A 1 112 ? 38.116 19.026 23.842 1.00 3.43 112 GLN A C 1
ATOM 839 O O . GLN A 1 112 ? 37.300 18.116 23.991 1.00 4.28 112 GLN A O 1
ATOM 845 N N . LEU A 1 113 ? 39.081 19.003 22.922 1.00 3.81 113 LEU A N 1
ATOM 846 C CA . LEU A 1 113 ? 39.382 17.822 22.124 1.00 4.08 113 LEU A CA 1
ATOM 847 C C . LEU A 1 113 ? 40.271 16.870 22.929 1.00 3.77 113 LEU A C 1
ATOM 848 O O . LEU A 1 113 ? 41.177 17.318 23.635 1.00 4.37 113 LEU A O 1
ATOM 853 N N . ALA A 1 114 ? 40.032 15.567 22.799 1.00 3.70 114 ALA A N 1
ATOM 854 C CA . ALA A 1 114 ? 40.826 14.551 23.488 1.00 3.98 114 ALA A CA 1
ATOM 855 C C . ALA A 1 114 ? 41.022 13.324 22.627 1.00 4.44 114 ALA A C 1
ATOM 856 O O . ALA A 1 114 ? 40.176 12.982 21.814 1.00 4.99 114 ALA A O 1
ATOM 858 N N . VAL A 1 115 ? 42.147 12.657 22.846 1.00 4.61 115 VAL A N 1
ATOM 859 C CA . VAL A 1 115 ? 42.482 11.406 22.175 1.00 5.01 115 VAL A CA 1
ATOM 860 C C . VAL A 1 115 ? 42.967 10.397 23.206 1.00 5.42 115 VAL A C 1
ATOM 861 O O . VAL A 1 115 ? 43.136 10.731 24.382 1.00 5.46 115 VAL A O 1
ATOM 865 N N . LYS A 1 116 ? 43.173 9.158 22.782 1.00 6.35 116 LYS A N 1
ATOM 866 C CA . LYS A 1 116 ? 43.704 8.148 23.694 1.00 8.34 116 LYS A CA 1
ATOM 867 C C . LYS A 1 116 ? 45.124 8.510 24.128 1.00 8.29 116 LYS A C 1
ATOM 868 O O . LYS A 1 116 ? 45.925 8.985 23.330 1.00 8.46 116 LYS A O 1
ATOM 874 N N . LYS A 1 117 ? 45.441 8.257 25.394 1.00 8.41 117 LYS A N 1
ATOM 875 C CA . LYS A 1 117 ? 46.786 8.485 25.888 1.00 9.25 117 LYS A CA 1
ATOM 876 C C . LYS A 1 117 ? 47.784 7.721 25.017 1.00 10.47 117 LYS A C 1
ATOM 877 O O . LYS A 1 117 ? 47.588 6.545 24.703 1.00 12.24 117 LYS A O 1
ATOM 883 N N . GLY A 1 118 ? 48.850 8.408 24.628 1.00 10.39 118 GLY A N 1
ATOM 884 C CA . GLY A 1 118 ? 49.875 7.823 23.781 1.00 11.26 118 GLY A CA 1
ATOM 885 C C . GLY A 1 118 ? 49.699 8.053 22.288 1.00 11.67 118 GLY A C 1
ATOM 886 O O . GLY A 1 118 ? 50.585 7.697 21.521 1.00 13.95 118 GLY A O 1
ATOM 887 N N . ASN A 1 119 ? 48.589 8.656 21.870 1.00 10.83 119 ASN A N 1
ATOM 888 C CA . ASN A 1 119 ? 48.335 8.835 20.448 1.00 11.20 119 ASN A CA 1
ATOM 889 C C . ASN A 1 119 ? 49.047 10.068 19.908 1.00 15.05 119 ASN A C 1
ATOM 890 O O . ASN A 1 119 ? 48.472 11.166 19.828 1.00 15.52 119 ASN A O 1
ATOM 895 N N . ASP A 1 120 ? 50.271 9.838 19.458 1.00 17.50 120 ASP A N 1
ATOM 896 C CA . ASP A 1 120 ? 51.131 10.888 18.925 1.00 20.82 120 ASP A CA 1
ATOM 897 C C . ASP A 1 120 ? 50.728 11.340 17.528 1.00 20.73 120 ASP A C 1
ATOM 898 O O . ASP A 1 120 ? 51.300 12.289 17.001 1.00 23.05 120 ASP A O 1
ATOM 903 N N . LYS A 1 121 ? 49.749 10.676 16.922 1.00 18.33 121 LYS A N 1
ATOM 904 C CA . LYS A 1 121 ? 49.330 11.038 15.569 1.00 17.96 121 LYS A CA 1
ATOM 905 C C . LYS A 1 121 ? 48.390 12.245 15.560 1.00 14.91 121 LYS A C 1
ATOM 906 O O . LYS A 1 121 ? 48.167 12.838 14.501 1.00 16.49 121 LYS A O 1
ATOM 912 N N . ILE A 1 122 ? 47.828 12.599 16.719 1.00 12.32 122 ILE A N 1
ATOM 913 C CA . ILE A 1 122 ? 46.911 13.736 16.795 1.00 10.50 122 ILE A CA 1
ATOM 914 C C . ILE A 1 122 ? 47.365 14.714 17.870 1.00 10.51 122 ILE A C 1
ATOM 915 O O . ILE A 1 122 ? 47.202 14.459 19.067 1.00 11.63 122 ILE A O 1
ATOM 920 N N . LYS A 1 123 ? 47.922 15.842 17.430 1.00 11.26 123 LYS A N 1
ATOM 921 C CA A LYS A 1 123 ? 48.429 16.859 18.348 0.55 12.76 123 LYS A CA 1
ATOM 922 C CA B LYS A 1 123 ? 48.448 16.868 18.330 0.45 13.48 123 LYS A CA 1
ATOM 923 C C . LYS A 1 123 ? 47.779 18.219 18.108 1.00 12.20 123 LYS A C 1
ATOM 924 O O . LYS A 1 123 ? 48.062 19.189 18.822 1.00 13.13 123 LYS A O 1
ATOM 935 N N . SER A 1 124 ? 46.893 18.283 17.121 1.00 11.59 124 SER A N 1
ATOM 936 C CA A SER A 1 124 ? 46.208 19.513 16.750 0.62 11.64 124 SER A CA 1
ATOM 937 C CA B SER A 1 124 ? 46.130 19.498 16.872 0.38 11.49 124 SER A CA 1
ATOM 938 C C . SER A 1 124 ? 44.897 19.174 16.045 1.00 11.30 124 SER A C 1
ATOM 939 O O . SER A 1 124 ? 44.701 18.039 15.630 1.00 10.86 124 SER A O 1
ATOM 944 N N . TYR A 1 125 ? 44.042 20.169 15.848 1.00 11.63 125 TYR A N 1
ATOM 945 C CA . TYR A 1 125 ? 42.850 19.969 15.035 1.00 11.30 125 TYR A CA 1
ATOM 946 C C . TYR A 1 125 ? 43.200 19.667 13.576 1.00 11.30 125 TYR A C 1
ATOM 947 O O . TYR A 1 125 ? 42.435 18.994 12.880 1.00 12.05 125 TYR A O 1
ATOM 956 N N . ASP A 1 126 ? 44.349 20.143 13.117 1.00 12.62 126 ASP A N 1
ATOM 957 C CA . ASP A 1 126 ? 44.788 19.870 11.742 1.00 14.35 126 ASP A CA 1
ATOM 958 C C . ASP A 1 126 ? 45.135 18.400 11.522 1.00 13.89 126 ASP A C 1
ATOM 959 O O . ASP A 1 126 ? 45.254 17.940 10.389 1.00 16.26 126 ASP A O 1
ATOM 964 N N . ASP A 1 127 ? 45.335 17.668 12.606 1.00 11.62 127 ASP A N 1
ATOM 965 C CA . ASP A 1 127 ? 45.638 16.246 12.517 1.00 10.32 127 ASP A CA 1
ATOM 966 C C . ASP A 1 127 ? 44.384 15.378 12.436 1.00 10.42 127 ASP A C 1
ATOM 967 O O . ASP A 1 127 ? 44.472 14.157 12.447 1.00 11.01 127 ASP A O 1
ATOM 972 N N . LEU A 1 128 ? 43.209 15.996 12.378 1.00 11.19 128 LEU A N 1
ATOM 973 C CA . LEU A 1 128 ? 41.956 15.232 12.375 1.00 10.62 128 LEU A CA 1
ATOM 974 C C . LEU A 1 128 ? 41.549 14.784 10.978 1.00 12.00 128 LEU A C 1
ATOM 975 O O . LEU A 1 128 ? 40.572 14.058 10.823 1.00 10.91 128 LEU A O 1
ATOM 980 N N . LYS A 1 129 ? 42.292 15.211 9.959 1.00 15.14 129 LYS A N 1
ATOM 981 C CA A LYS A 1 129 ? 41.973 14.828 8.593 0.54 16.09 129 LYS A CA 1
ATOM 982 C CA B LYS A 1 129 ? 41.963 14.830 8.599 0.46 15.93 129 LYS A CA 1
ATOM 983 C C . LYS A 1 129 ? 41.938 13.315 8.481 1.00 14.91 129 LYS A C 1
ATOM 984 O O . LYS A 1 129 ? 42.898 12.640 8.856 1.00 15.75 129 LYS A O 1
ATOM 995 N N . GLY A 1 130 ? 40.836 12.784 7.968 1.00 12.55 130 GLY A N 1
ATOM 996 C CA . GLY A 1 130 ? 40.693 11.354 7.776 1.00 13.17 130 GLY A CA 1
ATOM 997 C C . GLY A 1 130 ? 40.374 10.563 9.033 1.00 12.14 130 GLY A C 1
ATOM 998 O O . GLY A 1 130 ? 40.301 9.334 8.980 1.00 14.78 130 GLY A O 1
ATOM 999 N N . LYS A 1 131 ? 40.181 11.252 10.157 1.00 10.43 131 LYS A N 1
ATOM 1000 C CA . LYS A 1 131 ? 39.908 10.586 11.423 1.00 9.55 131 LYS A CA 1
ATOM 1001 C C . LYS A 1 131 ? 38.419 10.595 11.719 1.00 8.71 131 LYS A C 1
ATOM 1002 O O . LYS A 1 131 ? 37.633 11.266 11.043 1.00 9.70 131 LYS A O 1
ATOM 1008 N N . THR A 1 132 ? 38.025 9.833 12.730 1.00 7.86 132 THR A N 1
ATOM 1009 C CA . THR A 1 132 ? 36.653 9.834 13.222 1.00 7.76 132 THR A CA 1
ATOM 1010 C C . THR A 1 132 ? 36.638 10.472 14.595 1.00 6.48 132 THR A C 1
ATOM 1011 O O . THR A 1 132 ? 37.431 10.106 15.469 1.00 6.59 132 THR A O 1
ATOM 1015 N N . VAL A 1 133 ? 35.742 11.437 14.776 1.00 5.86 133 VAL A N 1
ATOM 1016 C CA . VAL A 1 133 ? 35.656 12.208 16.011 1.00 5.21 133 VAL A CA 1
ATOM 1017 C C . VAL A 1 133 ? 34.235 12.059 16.552 1.00 5.02 133 VAL A C 1
ATOM 1018 O O . VAL A 1 133 ? 33.263 12.110 15.796 1.00 6.45 133 VAL A O 1
ATOM 1022 N N . ALA A 1 134 ? 34.109 11.865 17.861 1.00 4.86 134 ALA A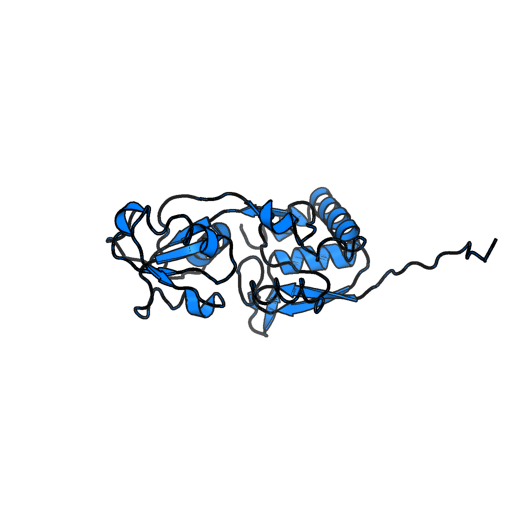 N 1
ATOM 1023 C CA . ALA A 1 134 ? 32.803 11.595 18.467 1.00 5.08 134 ALA A CA 1
ATOM 1024 C C . ALA A 1 134 ? 32.427 12.586 19.561 1.00 4.93 134 ALA A C 1
ATOM 1025 O O . ALA A 1 134 ? 33.278 13.203 20.183 1.00 4.81 134 ALA A O 1
ATOM 1027 N N . ALA A 1 135 ? 31.125 12.690 19.802 1.00 4.46 135 ALA A N 1
ATOM 1028 C CA . ALA A 1 135 ? 30.568 13.500 20.872 1.00 4.88 135 ALA A CA 1
ATOM 1029 C C . ALA A 1 135 ? 29.260 12.888 21.341 1.00 5.87 135 ALA A C 1
ATOM 1030 O O . ALA A 1 135 ? 28.685 12.029 20.659 1.00 6.88 135 ALA A O 1
ATOM 1032 N N . LYS A 1 136 ? 28.785 13.357 22.489 1.00 5.69 136 LYS A N 1
ATOM 1033 C CA . LYS A 1 136 ? 27.478 12.958 22.984 1.00 6.60 136 LYS A CA 1
ATOM 1034 C C . LYS A 1 136 ? 26.378 13.682 22.226 1.00 7.04 136 LYS A C 1
ATOM 1035 O O . LYS A 1 136 ? 26.459 14.884 21.964 1.00 7.11 136 LYS A O 1
ATOM 1041 N N A VAL A 1 137 ? 25.347 12.943 21.850 0.49 7.80 137 VAL A N 1
ATOM 1042 N N B VAL A 1 137 ? 25.337 12.931 21.879 0.51 7.93 137 VAL A N 1
ATOM 1043 C CA A VAL A 1 137 ? 24.282 13.520 21.057 0.49 8.69 137 VAL A CA 1
ATOM 1044 C CA B VAL A 1 137 ? 24.158 13.470 21.214 0.51 8.83 137 VAL A CA 1
ATOM 1045 C C A VAL A 1 137 ? 23.577 14.651 21.815 0.49 8.14 137 VAL A C 1
ATOM 1046 C C B VAL A 1 137 ? 23.623 14.725 21.892 0.51 8.25 137 VAL A C 1
ATOM 1047 O O A VAL A 1 137 ? 23.342 14.564 23.022 0.49 8.13 137 VAL A O 1
ATOM 1048 O O B VAL A 1 137 ? 23.509 14.789 23.120 0.51 8.49 137 VAL A O 1
ATOM 1055 N N . GLY A 1 138 ? 23.272 15.716 21.081 1.00 8.13 138 GLY A N 1
ATOM 1056 C CA . GLY A 1 138 ? 22.510 16.833 21.583 1.00 8.32 138 GLY A CA 1
ATOM 1057 C C . GLY A 1 138 ? 23.273 17.840 22.400 1.00 8.17 138 GLY A C 1
ATOM 1058 O O . GLY A 1 138 ? 22.675 18.730 22.985 1.00 9.27 138 GLY A O 1
ATOM 1059 N N . THR A 1 139 ? 24.597 17.724 22.417 1.00 6.71 139 THR A N 1
ATOM 1060 C CA . THR A 1 139 ? 25.417 18.584 23.257 1.00 6.13 139 THR A CA 1
ATOM 1061 C C . THR A 1 139 ? 26.098 19.661 22.453 1.00 6.66 139 THR A C 1
ATOM 1062 O O . THR A 1 139 ? 26.143 19.609 21.216 1.00 7.92 139 THR A O 1
ATOM 1066 N N . GLU A 1 140 ? 26.669 20.633 23.160 1.00 5.80 140 GLU A N 1
ATOM 1067 C CA . GLU A 1 140 ? 27.512 21.626 22.521 1.00 6.15 140 GLU A CA 1
ATOM 1068 C C . GLU A 1 140 ? 28.688 21.000 21.775 1.00 5.76 140 GLU A C 1
ATOM 1069 O O . GLU A 1 140 ? 29.106 21.513 20.720 1.00 6.10 140 GLU A O 1
ATOM 1075 N N . SER A 1 141 ? 29.235 19.908 22.307 1.00 5.18 141 SER A N 1
ATOM 1076 C CA . SER A 1 141 ? 30.304 19.213 21.602 1.00 4.16 141 SER A CA 1
ATOM 1077 C C . SER A 1 141 ? 29.805 18.690 20.253 1.00 4.95 141 SER A C 1
ATOM 1078 O O . SER A 1 141 ? 30.505 18.782 19.254 1.00 5.41 141 SER A O 1
ATOM 1081 N N . ALA A 1 142 ? 28.613 18.103 20.239 1.00 5.51 142 ALA A N 1
ATOM 1082 C CA . ALA A 1 142 ? 28.072 17.575 18.997 1.00 5.79 142 ALA A CA 1
ATOM 1083 C C . ALA A 1 142 ? 27.857 18.714 18.007 1.00 6.11 142 ALA A C 1
ATOM 1084 O O . ALA A 1 142 ? 28.120 18.555 16.801 1.00 6.41 142 ALA A O 1
ATOM 1086 N N . ASN A 1 143 ? 27.374 19.866 18.489 1.00 6.48 143 ASN A N 1
ATOM 1087 C CA . ASN A 1 143 ? 27.169 20.997 17.598 1.00 7.91 143 ASN A CA 1
ATOM 1088 C C . ASN A 1 143 ? 28.493 21.511 17.032 1.00 7.46 143 ASN A C 1
ATOM 1089 O O . ASN A 1 143 ? 28.603 21.827 15.843 1.00 9.14 143 ASN A O 1
ATOM 1094 N N . PHE A 1 144 ? 29.509 21.567 17.877 1.00 6.05 144 PHE A N 1
ATOM 1095 C CA . PHE A 1 144 ? 30.846 21.947 17.445 1.00 6.15 144 PHE A CA 1
ATOM 1096 C C . PHE A 1 144 ? 31.342 21.008 16.348 1.00 6.80 144 PHE A C 1
ATOM 1097 O O . PHE A 1 144 ? 31.934 21.451 15.363 1.00 7.72 144 PHE A O 1
ATOM 1105 N N . LEU A 1 145 ? 31.083 19.716 16.503 1.00 6.02 145 LEU A N 1
ATOM 1106 C CA . LEU A 1 145 ? 31.548 18.775 15.493 1.00 6.53 145 LEU A CA 1
ATOM 1107 C C . LEU A 1 145 ? 30.868 19.017 14.156 1.00 7.40 145 LEU A C 1
ATOM 1108 O O . LEU A 1 145 ? 31.513 18.937 13.113 1.00 8.58 145 LEU A O 1
ATOM 1113 N N A GLU A 1 146 ? 29.570 19.291 14.173 0.61 7.74 146 GLU A N 1
ATOM 1114 N N B GLU A 1 146 ? 29.576 19.318 14.182 0.39 8.88 146 GLU A N 1
ATOM 1115 C CA A GLU A 1 146 ? 28.860 19.551 12.921 0.61 9.12 146 GLU A CA 1
ATOM 1116 C CA B GLU A 1 146 ? 28.831 19.558 12.947 0.39 10.96 146 GLU A CA 1
ATOM 1117 C C A GLU A 1 146 ? 29.445 20.779 12.250 0.61 9.95 146 GLU A C 1
ATOM 1118 C C B GLU A 1 146 ? 29.286 20.828 12.251 0.39 11.22 146 GLU A C 1
ATOM 1119 O O A GLU A 1 146 ? 29.703 20.778 11.043 0.61 10.67 146 GLU A O 1
ATOM 1120 O O B GLU A 1 146 ? 29.269 20.911 11.025 0.39 12.10 146 GLU A O 1
ATOM 1131 N N . LYS A 1 147 ? 29.678 21.825 13.034 1.00 11.52 147 LYS A N 1
ATOM 1132 C CA . LYS A 1 147 ? 30.136 23.096 12.477 1.00 12.91 147 LYS A CA 1
ATOM 1133 C C . LYS A 1 147 ? 31.489 22.966 11.812 1.00 13.56 147 LYS A C 1
ATOM 1134 O O . LYS A 1 147 ? 31.753 23.597 10.796 1.00 14.48 147 LYS A O 1
ATOM 1140 N N . ASN A 1 148 ? 32.345 22.125 12.366 1.00 11.85 148 ASN A N 1
ATOM 1141 C CA . ASN A 1 148 ? 33.736 22.091 11.945 1.00 11.61 148 ASN A CA 1
ATOM 1142 C C . ASN A 1 148 ? 34.116 20.876 11.099 1.00 11.02 148 ASN A C 1
ATOM 1143 O O . ASN A 1 148 ? 35.285 20.655 10.798 1.00 10.96 148 ASN A O 1
ATOM 1148 N N . LYS A 1 149 ? 33.107 20.104 10.717 1.00 10.85 149 LYS A N 1
ATOM 1149 C CA A LYS A 1 149 ? 33.335 18.834 10.029 0.59 10.96 149 LYS A CA 1
ATOM 1150 C CA B LYS A 1 149 ? 33.301 18.839 10.010 0.41 11.28 149 LYS A CA 1
ATOM 1151 C C . LYS A 1 149 ? 34.125 18.979 8.729 1.00 10.71 149 LYS A C 1
ATOM 1152 O O . LYS A 1 149 ? 35.102 18.268 8.522 1.00 11.37 149 LYS A O 1
ATOM 1163 N N . GLU A 1 150 ? 33.708 19.891 7.857 1.00 10.62 150 GLU A N 1
ATOM 1164 C CA . GLU A 1 150 ? 34.388 20.076 6.574 1.00 11.44 150 GLU A CA 1
ATOM 1165 C C . GLU A 1 150 ? 35.704 20.837 6.762 1.00 12.61 150 GLU A C 1
ATOM 1166 O O . GLU A 1 150 ? 36.698 20.579 6.080 1.00 13.79 150 GLU A O 1
ATOM 1172 N N . LYS A 1 151 ? 35.716 21.758 7.717 1.00 12.26 151 LYS A N 1
ATOM 1173 C CA . LYS A 1 151 ? 36.914 22.522 8.004 1.00 11.82 151 LYS A CA 1
ATOM 1174 C C . LYS A 1 151 ? 38.127 21.622 8.309 1.00 11.37 151 LYS A C 1
ATOM 1175 O O . LYS A 1 151 ? 39.216 21.817 7.755 1.00 12.22 151 LYS A O 1
ATOM 1181 N N . TYR A 1 152 ? 37.927 20.618 9.159 1.00 10.03 152 TYR A N 1
ATOM 1182 C CA . TYR A 1 152 ? 39.028 19.738 9.554 1.00 10.72 152 TYR A CA 1
ATOM 1183 C C . TYR A 1 152 ? 38.941 18.347 8.939 1.00 10.52 152 TYR A C 1
ATOM 1184 O O . TYR A 1 152 ? 39.790 17.517 9.207 1.00 11.71 152 TYR A O 1
ATOM 1193 N N . ASP A 1 153 ? 37.921 18.114 8.116 1.00 11.35 153 ASP A N 1
ATOM 1194 C CA . ASP A 1 153 ? 37.809 16.912 7.294 1.00 11.74 153 ASP A CA 1
ATOM 1195 C C . ASP A 1 153 ? 37.820 15.591 8.063 1.00 10.62 153 ASP A C 1
ATOM 1196 O O . ASP A 1 153 ? 38.565 14.658 7.714 1.00 11.39 153 ASP A O 1
ATOM 1201 N N . TYR A 1 154 ? 36.981 15.526 9.094 1.00 9.28 154 TYR A N 1
ATOM 1202 C CA . TYR A 1 154 ? 36.762 14.295 9.846 1.00 8.67 154 TYR A CA 1
ATOM 1203 C C . TYR A 1 154 ? 35.359 13.726 9.620 1.00 9.09 154 TYR A C 1
ATOM 1204 O O . TYR A 1 154 ? 34.476 14.381 9.049 1.00 9.81 154 TYR A O 1
ATOM 1213 N N . THR A 1 155 ? 35.160 12.500 10.099 1.00 8.15 155 THR A N 1
ATOM 1214 C CA . THR A 1 155 ? 33.848 11.844 10.108 1.00 8.95 155 THR A CA 1
ATOM 1215 C C . THR A 1 155 ? 33.315 11.905 11.535 1.00 7.35 155 THR A C 1
ATOM 1216 O O . THR A 1 155 ? 34.079 11.809 12.478 1.00 8.34 155 THR A O 1
ATOM 1220 N N . ILE A 1 156 ? 32.011 12.070 11.690 1.00 8.03 156 ILE A N 1
ATOM 1221 C CA . ILE A 1 156 ? 31.391 12.216 13.003 1.00 7.84 156 ILE A CA 1
ATOM 1222 C C . ILE A 1 156 ? 30.710 10.944 13.451 1.00 8.36 156 ILE A C 1
ATOM 1223 O O . ILE A 1 156 ? 30.034 10.284 12.654 1.00 9.98 156 ILE A O 1
ATOM 1228 N N . LYS A 1 157 ? 30.880 10.619 14.732 1.00 8.83 157 LYS A N 1
ATOM 1229 C CA . LYS A 1 157 ? 30.009 9.679 15.422 1.00 9.94 157 LYS A CA 1
ATOM 1230 C C . LYS A 1 157 ? 29.394 10.343 16.651 1.00 9.30 157 LYS A C 1
ATOM 1231 O O . LYS A 1 157 ? 29.985 11.233 17.263 1.00 10.1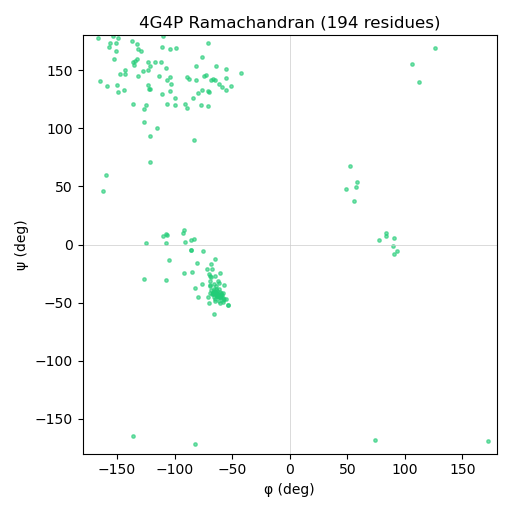1 157 LYS A O 1
ATOM 1237 N N A ASN A 1 158 ? 28.196 9.892 17.001 0.24 9.97 158 ASN A N 1
ATOM 1238 N N B ASN A 1 158 ? 28.189 9.920 17.000 0.76 9.13 158 ASN A N 1
ATOM 1239 C CA A ASN A 1 158 ? 27.506 10.375 18.186 0.24 10.59 158 ASN A CA 1
ATOM 1240 C CA B ASN A 1 158 ? 27.513 10.400 18.198 0.76 10.11 158 ASN A CA 1
ATOM 1241 C C A ASN A 1 158 ? 27.140 9.214 19.101 0.24 9.40 158 ASN A C 1
ATOM 1242 C C B ASN A 1 158 ? 27.212 9.206 19.098 0.76 9.08 158 ASN A C 1
ATOM 1243 O O A ASN A 1 158 ? 26.803 8.123 18.631 0.24 10.06 158 ASN A O 1
ATOM 1244 O O B ASN A 1 158 ? 27.016 8.079 18.610 0.76 11.26 158 ASN A O 1
ATOM 1253 N N . PHE A 1 159 ? 27.210 9.459 20.408 1.00 7.86 159 PHE A N 1
ATOM 1254 C CA . PHE A 1 159 ? 26.809 8.473 21.417 1.00 8.69 159 PHE A CA 1
ATOM 1255 C C . PHE A 1 159 ? 25.776 9.084 22.373 1.00 9.75 159 PHE A C 1
ATOM 1256 O O . PHE A 1 159 ? 25.779 10.283 22.593 1.00 10.88 159 PHE A O 1
ATOM 1264 N N . ASP A 1 160 ? 24.900 8.267 22.947 1.00 13.19 160 ASP A N 1
ATOM 1265 C CA . ASP A 1 160 ? 23.855 8.804 23.819 1.00 16.00 160 ASP A CA 1
ATOM 1266 C C . ASP A 1 160 ? 24.376 9.369 25.144 1.00 16.71 160 ASP A C 1
ATOM 1267 O O . ASP A 1 160 ? 23.801 10.309 25.696 1.00 18.19 160 ASP A O 1
ATOM 1272 N N . ASP A 1 161 ? 25.454 8.790 25.657 1.00 14.00 161 ASP A N 1
ATOM 1273 C CA . ASP A 1 161 ? 25.973 9.191 26.954 1.00 13.45 161 ASP A CA 1
ATOM 1274 C C . ASP A 1 161 ? 27.463 8.917 27.031 1.00 12.13 161 ASP A C 1
ATOM 1275 O O . ASP A 1 161 ? 28.083 8.427 26.065 1.00 12.24 161 ASP A O 1
ATOM 1280 N N . ALA A 1 162 ? 28.041 9.264 28.174 1.00 12.31 162 ALA A N 1
ATOM 1281 C CA . ALA A 1 162 ? 29.471 9.187 28.355 1.00 10.87 162 ALA A CA 1
ATOM 1282 C C . ALA A 1 162 ? 30.045 7.785 28.215 1.00 9.90 162 ALA A C 1
ATOM 1283 O O . ALA A 1 162 ? 31.181 7.634 27.790 1.00 10.06 162 ALA A O 1
ATOM 1285 N N . THR A 1 163 ? 29.301 6.758 28.603 1.00 10.62 163 THR A N 1
ATOM 1286 C CA . THR A 1 163 ? 29.863 5.422 28.540 1.00 11.64 163 THR A CA 1
ATOM 1287 C C . THR A 1 163 ? 30.300 5.065 27.117 1.00 11.13 163 THR A C 1
ATOM 1288 O O . THR A 1 163 ? 31.419 4.604 26.907 1.00 12.34 163 THR A O 1
ATOM 1292 N N . GLY A 1 164 ? 29.423 5.272 26.147 1.00 10.84 164 GLY A N 1
ATOM 1293 C CA . GLY A 1 164 ? 29.760 4.983 24.766 1.00 10.40 164 GLY A CA 1
ATOM 1294 C C . GLY A 1 164 ? 30.857 5.882 24.223 1.00 8.63 164 GLY A C 1
ATOM 1295 O O . GLY A 1 164 ? 31.756 5.443 23.480 1.00 9.75 164 GLY A O 1
ATOM 1296 N N . LEU A 1 165 ? 30.788 7.162 24.574 1.00 7.48 165 LEU A N 1
ATOM 1297 C CA . LEU A 1 165 ? 31.738 8.136 24.075 1.00 6.68 165 LEU A CA 1
ATOM 1298 C C . LEU A 1 165 ? 33.165 7.771 24.487 1.00 6.69 165 LEU A C 1
ATOM 1299 O O . LEU A 1 165 ? 34.076 7.782 23.663 1.00 7.29 165 LEU A O 1
ATOM 1304 N N . TYR A 1 166 ? 33.371 7.500 25.774 1.00 6.95 166 TYR A N 1
ATOM 1305 C CA . TYR A 1 166 ? 34.719 7.243 26.246 1.00 6.80 166 TYR A CA 1
ATOM 1306 C C . TYR A 1 166 ? 35.250 5.865 25.852 1.00 8.01 166 TYR A C 1
ATOM 1307 O O . TYR A 1 166 ? 36.449 5.698 25.635 1.00 8.74 166 TYR A O 1
ATOM 1316 N N A LYS A 1 167 ? 34.356 4.893 25.722 0.40 9.77 167 LYS A N 1
ATOM 1317 N N B LYS A 1 167 ? 34.359 4.892 25.721 0.60 9.25 167 LYS A N 1
ATOM 1318 C CA A LYS A 1 167 ? 34.745 3.576 25.232 0.40 11.15 167 LYS A CA 1
ATOM 1319 C CA B LYS A 1 167 ? 34.758 3.579 25.230 0.60 10.10 167 LYS A CA 1
ATOM 1320 C C A LYS A 1 167 ? 35.233 3.653 23.788 0.40 9.52 167 LYS A C 1
ATOM 1321 C C B LYS A 1 167 ? 35.252 3.666 23.791 0.60 9.02 167 LYS A C 1
ATOM 1322 O O A LYS A 1 167 ? 36.041 2.834 23.354 0.40 9.44 167 LYS A O 1
ATOM 1323 O O B LYS A 1 167 ? 36.091 2.871 23.367 0.60 9.34 167 LYS A O 1
ATOM 1334 N N . ALA A 1 168 ? 34.744 4.646 23.049 1.00 8.93 168 ALA A N 1
ATOM 1335 C CA . ALA A 1 168 ? 35.066 4.776 21.626 1.00 8.59 168 ALA A CA 1
ATOM 1336 C C . ALA A 1 168 ? 36.547 4.970 21.326 1.00 8.10 168 ALA A C 1
ATOM 1337 O O . ALA A 1 168 ? 37.005 4.571 20.270 1.00 8.63 168 ALA A O 1
ATOM 1339 N N . LEU A 1 169 ? 37.295 5.589 22.232 1.00 7.29 169 LEU A N 1
ATOM 1340 C CA . LEU A 1 169 ? 38.739 5.758 22.042 1.00 7.44 169 LEU A CA 1
ATOM 1341 C C . LEU A 1 169 ? 39.531 4.472 22.156 1.00 7.58 169 LEU A C 1
ATOM 1342 O O . LEU A 1 169 ? 40.686 4.437 21.716 1.00 9.44 169 LEU A O 1
ATOM 1347 N N A GLU A 1 170 ? 38.947 3.420 22.733 0.45 7.67 170 GLU A N 1
ATOM 1348 N N B GLU A 1 170 ? 38.932 3.431 22.741 0.55 7.85 170 GLU A N 1
ATOM 1349 C CA A GLU A 1 170 ? 39.688 2.173 22.969 0.45 8.61 170 GLU A CA 1
ATOM 1350 C CA B GLU A 1 170 ? 39.634 2.171 23.012 0.55 9.16 170 GLU A CA 1
ATOM 1351 C C A GLU A 1 170 ? 39.161 0.949 22.231 0.45 8.08 170 GLU A C 1
ATOM 1352 C C B GLU A 1 170 ? 39.226 1.007 22.125 0.55 8.63 170 GLU A C 1
ATOM 1353 O O A GLU A 1 170 ? 39.781 -0.101 22.282 0.45 8.30 170 GLU A O 1
ATOM 1354 O O B GLU A 1 170 ? 39.984 0.060 21.982 0.55 9.54 170 GLU A O 1
ATOM 1365 N N . ASN A 1 171 ? 38.033 1.083 21.549 1.00 8.06 171 ASN A N 1
ATOM 1366 C CA . ASN A 1 171 ? 37.414 -0.054 20.846 1.00 9.46 171 ASN A CA 1
ATOM 1367 C C . ASN A 1 171 ? 37.369 0.091 19.321 1.00 10.44 171 ASN A C 1
ATOM 1368 O O . ASN A 1 171 ? 36.692 -0.690 18.646 1.00 11.91 171 ASN A O 1
ATOM 1373 N N . GLY A 1 172 ? 38.097 1.065 18.777 1.00 10.47 172 GLY A N 1
ATOM 1374 C CA . GLY A 1 172 ? 38.149 1.258 17.337 1.00 10.40 172 GLY A CA 1
ATOM 1375 C C . GLY A 1 172 ? 37.095 2.186 16.753 1.00 10.04 172 GLY A C 1
ATOM 1376 O O . GLY A 1 172 ? 37.103 2.449 15.552 1.00 13.55 172 GLY A O 1
ATOM 1377 N N . GLU A 1 173 ? 36.206 2.733 17.571 1.00 9.25 173 GLU A N 1
ATOM 1378 C CA A GLU A 1 173 ? 35.090 3.520 17.058 0.50 9.95 173 GLU A CA 1
ATOM 1379 C CA B GLU A 1 173 ? 35.112 3.499 17.000 0.50 10.58 173 GLU A CA 1
ATOM 1380 C C . GLU A 1 173 ? 35.466 4.957 16.719 1.00 9.71 173 GLU A C 1
ATOM 1381 O O . GLU A 1 173 ? 34.958 5.518 15.772 1.00 12.46 173 GLU A O 1
ATOM 1392 N N . ALA A 1 174 ? 36.344 5.562 17.514 1.00 7.62 174 ALA A N 1
ATOM 1393 C CA . ALA A 1 174 ? 36.739 6.943 17.278 1.00 7.72 174 ALA A CA 1
ATOM 1394 C C . ALA A 1 174 ? 38.210 7.167 17.592 1.00 7.21 174 ALA A C 1
ATOM 1395 O O . ALA A 1 174 ? 38.765 6.564 18.496 1.00 8.85 174 ALA A O 1
ATOM 1397 N N . ASP A 1 175 ? 38.822 8.065 16.833 1.00 6.28 175 ASP A N 1
ATOM 1398 C CA . ASP A 1 175 ? 40.174 8.538 17.090 1.00 6.50 175 ASP A CA 1
ATOM 1399 C C . ASP A 1 175 ? 40.251 9.683 18.084 1.00 5.10 175 ASP A C 1
ATOM 1400 O O . ASP A 1 175 ? 41.296 9.919 18.695 1.00 5.50 175 ASP A O 1
ATOM 1405 N N . ALA A 1 176 ? 39.162 10.427 18.220 1.00 4.41 176 ALA A N 1
ATOM 1406 C CA . ALA A 1 176 ? 39.137 11.571 19.107 1.00 4.22 176 ALA A CA 1
ATOM 1407 C C . ALA A 1 176 ? 37.725 11.806 19.574 1.00 4.33 176 ALA A C 1
ATOM 1408 O O . ALA A 1 176 ? 36.762 11.366 18.932 1.00 4.65 176 ALA A O 1
ATOM 1410 N N . ILE A 1 177 ? 37.602 12.516 20.689 1.00 4.01 177 ILE A N 1
ATOM 1411 C CA . ILE A 1 177 ? 36.302 12.936 21.191 1.00 4.48 177 ILE A CA 1
ATOM 1412 C C . ILE A 1 177 ? 36.345 14.404 21.561 1.00 3.68 177 ILE A C 1
ATOM 1413 O O . ILE A 1 177 ? 37.424 14.976 21.764 1.00 4.45 177 ILE A O 1
ATOM 1418 N N . VAL A 1 178 ? 35.171 15.024 21.624 1.00 3.90 178 VAL A N 1
ATOM 1419 C CA . VAL A 1 178 ? 35.055 16.375 22.183 1.00 3.95 178 VAL A CA 1
ATOM 1420 C C . VAL A 1 178 ? 34.071 16.265 23.329 1.00 4.43 178 VAL A C 1
ATOM 1421 O O . VAL A 1 178 ? 33.004 15.660 23.190 1.00 4.61 178 VAL A O 1
ATOM 1425 N N . ASP A 1 179 ? 34.425 16.857 24.465 1.00 4.54 179 ASP A N 1
ATOM 1426 C CA . ASP A 1 179 ? 33.533 16.906 25.628 1.00 4.37 179 ASP A CA 1
ATOM 1427 C C . ASP A 1 179 ? 33.855 18.187 26.369 1.00 3.68 179 ASP A C 1
ATOM 1428 O O . ASP A 1 179 ? 34.770 18.931 25.994 1.00 4.22 179 ASP A O 1
ATOM 1433 N N . ASP A 1 180 ? 33.134 18.474 27.436 1.00 3.50 180 ASP A N 1
ATOM 1434 C CA . ASP A 1 180 ? 33.392 19.723 28.145 1.00 3.91 180 ASP A CA 1
ATOM 1435 C C . ASP A 1 180 ? 34.760 19.753 28.818 1.00 4.07 180 ASP A C 1
ATOM 1436 O O . ASP A 1 180 ? 35.242 18.753 29.369 1.00 4.69 180 ASP A O 1
ATOM 1441 N N . TYR A 1 181 ? 35.360 20.934 28.781 1.00 3.98 181 TYR A N 1
ATOM 1442 C CA . TYR A 1 181 ? 36.709 21.170 29.299 1.00 4.48 181 TYR A CA 1
ATOM 1443 C C . TYR A 1 181 ? 36.910 20.717 30.768 1.00 5.07 181 TYR A C 1
ATOM 1444 O O . TYR A 1 181 ? 37.843 19.976 31.051 1.00 5.21 181 TYR A O 1
ATOM 1453 N N . PRO A 1 182 ? 36.040 21.140 31.701 1.00 5.20 182 PRO A N 1
ATOM 1454 C CA . PRO A 1 182 ? 36.294 20.703 33.093 1.00 4.93 182 PRO A CA 1
ATOM 1455 C C . PRO A 1 182 ? 36.066 19.207 33.299 1.00 5.03 182 PRO A C 1
ATOM 1456 O O . PRO A 1 182 ? 36.667 18.622 34.183 1.00 5.32 182 PRO A O 1
ATOM 1460 N N . VAL A 1 183 ? 35.203 18.599 32.492 1.00 4.51 183 VAL A N 1
ATOM 1461 C CA . VAL A 1 183 ? 34.935 17.169 32.592 1.00 4.85 183 VAL A CA 1
ATOM 1462 C C . VAL A 1 183 ? 36.135 16.366 32.113 1.00 4.49 183 VAL A C 1
ATOM 1463 O O . VAL A 1 183 ? 36.550 15.397 32.761 1.00 5.35 183 VAL A O 1
ATOM 1467 N N . LEU A 1 184 ? 36.710 16.759 30.985 1.00 4.21 184 LEU A N 1
ATOM 1468 C CA . LEU A 1 184 ? 37.914 16.093 30.511 1.00 4.53 184 LEU A CA 1
ATOM 1469 C C . LEU A 1 184 ? 39.099 16.313 31.443 1.00 4.90 184 LEU A C 1
ATOM 1470 O O . LEU A 1 184 ? 39.887 15.389 31.651 1.00 5.41 184 LEU A O 1
ATOM 1475 N N . GLY A 1 185 ? 39.235 17.511 32.015 1.00 5.42 185 GLY A N 1
ATOM 1476 C CA . GLY A 1 185 ? 40.293 17.728 32.983 1.00 5.65 185 GLY A CA 1
ATOM 1477 C C . GLY A 1 185 ? 40.147 16.813 34.191 1.00 6.45 185 GLY A C 1
ATOM 1478 O O . GLY A 1 185 ? 41.128 16.215 34.664 1.00 7.38 185 GLY A O 1
ATOM 1479 N N . TYR A 1 186 ? 38.920 16.685 34.687 1.00 6.13 186 TYR A N 1
ATOM 1480 C CA . TYR A 1 186 ? 38.668 15.817 35.838 1.00 5.62 186 TYR A CA 1
ATOM 1481 C C . TYR A 1 186 ? 38.959 14.355 35.489 1.00 6.43 186 TYR A C 1
ATOM 1482 O O . TYR A 1 186 ? 39.504 13.604 36.309 1.00 7.68 186 TYR A O 1
ATOM 1491 N N . ALA A 1 187 ? 38.624 13.947 34.270 1.00 5.66 187 ALA A N 1
ATOM 1492 C CA . ALA A 1 187 ? 38.860 12.570 33.831 1.00 5.43 187 ALA A CA 1
ATOM 1493 C C . ALA A 1 187 ? 40.351 12.244 33.759 1.00 6.97 187 ALA A C 1
ATOM 1494 O O . ALA A 1 187 ? 40.762 11.136 34.112 1.00 8.81 187 ALA A O 1
ATOM 1496 N N . VAL A 1 188 ? 41.158 13.186 33.268 1.00 6.58 188 VAL A N 1
ATOM 1497 C CA . VAL A 1 188 ? 42.617 12.988 33.263 1.00 7.94 188 VAL A CA 1
ATOM 1498 C C . VAL A 1 188 ? 43.117 12.789 34.702 1.00 10.70 188 VAL A C 1
ATOM 1499 O O . VAL A 1 188 ? 43.911 11.875 34.981 1.00 11.69 188 VAL A O 1
ATOM 1503 N N . LYS A 1 189 ? 42.625 13.610 35.625 1.00 10.79 189 LYS A N 1
ATOM 1504 C CA . LYS A 1 189 ? 43.036 13.470 37.027 1.00 12.13 189 LYS A CA 1
ATOM 1505 C C . LYS A 1 189 ? 42.521 12.171 37.673 1.00 12.44 189 LYS A C 1
ATOM 1506 O O . LYS A 1 189 ? 43.092 11.687 38.655 1.00 14.71 189 LYS A O 1
ATOM 1512 N N . ASN A 1 190 ? 41.471 11.598 37.096 1.00 11.79 190 ASN A N 1
ATOM 1513 C CA . ASN A 1 190 ? 40.887 10.321 37.540 1.00 11.61 190 ASN A CA 1
ATOM 1514 C C . ASN A 1 190 ? 41.638 9.115 36.964 1.00 11.64 190 ASN A C 1
ATOM 1515 O O . ASN A 1 190 ? 41.236 7.973 37.157 1.00 13.27 190 ASN A O 1
ATOM 1520 N N . GLY A 1 191 ? 42.733 9.363 36.241 1.00 10.54 191 GLY A N 1
ATOM 1521 C CA . GLY A 1 191 ? 43.545 8.278 35.728 1.00 11.16 191 GLY A CA 1
ATOM 1522 C C . GLY A 1 191 ? 43.079 7.672 34.426 1.00 11.46 191 GLY A C 1
ATOM 1523 O O . GLY A 1 191 ? 43.607 6.654 33.983 1.00 12.40 191 GLY A O 1
ATOM 1524 N N . GLN A 1 192 ? 42.111 8.303 33.777 1.00 10.66 192 GLN A N 1
ATOM 1525 C CA . GLN A 1 192 ? 41.638 7.762 32.517 1.00 10.14 192 GLN A CA 1
ATOM 1526 C C . GLN A 1 192 ? 42.690 7.967 31.447 1.00 10.50 192 GLN A C 1
ATOM 1527 O O . GLN A 1 192 ? 43.480 8.909 31.502 1.00 10.61 192 GLN A O 1
ATOM 1533 N N A LYS A 1 193 ? 42.708 7.065 30.476 0.52 11.30 193 LYS A N 1
ATOM 1534 N N B LYS A 1 193 ? 42.689 7.066 30.473 0.48 10.63 193 LYS A N 1
ATOM 1535 C CA A LYS A 1 193 ? 43.775 7.040 29.482 0.52 11.96 193 LYS A CA 1
ATOM 1536 C CA B LYS A 1 193 ? 43.737 7.014 29.461 0.48 10.67 193 LYS A CA 1
ATOM 1537 C C A LYS A 1 193 ? 43.503 8.031 28.368 0.52 10.20 193 LYS A C 1
ATOM 1538 C C B LYS A 1 193 ? 43.482 8.033 28.361 0.48 9.61 193 LYS A C 1
ATOM 1539 O O A LYS A 1 193 ? 43.180 7.653 27.238 0.52 10.41 193 LYS A O 1
ATOM 1540 O O B LYS A 1 193 ? 43.153 7.673 27.227 0.48 9.91 193 LYS A O 1
ATOM 1551 N N . LEU A 1 194 ? 43.648 9.304 28.719 1.00 8.99 194 LEU A N 1
ATOM 1552 C CA . LEU A 1 194 ? 43.342 10.433 27.843 1.00 8.18 194 LEU A CA 1
ATOM 1553 C C . LEU A 1 194 ? 44.525 11.383 27.657 1.00 9.13 194 LEU A C 1
ATOM 1554 O O . LEU A 1 194 ? 45.356 11.559 28.553 1.00 10.52 194 LEU A O 1
ATOM 1559 N N . GLN A 1 195 ? 44.550 11.987 26.474 1.00 8.24 195 GLN A N 1
ATOM 1560 C CA A GLN A 1 195 ? 45.530 12.992 26.064 0.42 8.03 195 GLN A CA 1
ATOM 1561 C CA B GLN A 1 195 ? 45.511 13.003 26.090 0.58 10.17 195 GLN A CA 1
ATOM 1562 C C . GLN A 1 195 ? 44.704 14.179 25.574 1.00 7.92 195 GLN A C 1
ATOM 1563 O O . GLN A 1 195 ? 43.923 14.029 24.622 1.00 9.03 195 GLN A O 1
ATOM 1574 N N . LEU A 1 196 ? 44.841 15.348 26.200 1.00 6.07 196 LEU A N 1
ATOM 1575 C CA . LEU A 1 196 ? 44.043 16.494 25.769 1.00 6.15 196 LEU A CA 1
ATOM 1576 C C . LEU A 1 196 ? 44.786 17.217 24.643 1.00 6.77 196 LEU A C 1
ATOM 1577 O O . LEU A 1 196 ? 46.011 17.295 24.655 1.00 9.92 196 LEU A O 1
ATOM 1582 N N . VAL A 1 197 ? 44.051 17.706 23.657 1.00 5.59 197 VAL A N 1
ATOM 1583 C CA . VAL A 1 197 ? 44.636 18.293 22.463 1.00 5.52 197 VAL A CA 1
ATOM 1584 C C . VAL A 1 197 ? 44.105 19.696 22.272 1.00 5.20 197 VAL A C 1
ATOM 1585 O O . VAL A 1 197 ? 42.888 19.912 22.188 1.00 5.81 197 VAL A O 1
ATOM 1589 N N . GLY A 1 198 ? 45.014 20.658 22.262 1.00 7.07 198 GLY A N 1
ATOM 1590 C CA . GLY A 1 198 ? 44.616 22.035 22.112 1.00 7.67 198 GLY A CA 1
ATOM 1591 C C . GLY A 1 198 ? 43.978 22.592 23.370 1.00 8.75 198 GLY A C 1
ATOM 1592 O O . GLY A 1 198 ? 43.994 21.987 24.442 1.00 8.61 198 GLY A O 1
ATOM 1593 N N . ASP A 1 199 ? 43.392 23.757 23.194 1.00 11.08 199 ASP A N 1
ATOM 1594 C CA . ASP A 1 199 ? 42.888 24.572 24.283 1.00 11.70 199 ASP A CA 1
ATOM 1595 C C . ASP A 1 199 ? 41.372 24.603 24.293 1.00 9.47 199 ASP A C 1
ATOM 1596 O O . ASP A 1 199 ? 40.702 23.983 23.458 1.00 9.93 199 ASP A O 1
ATOM 1601 N N . LYS A 1 200 ? 40.830 25.315 25.261 1.00 8.27 200 LYS A N 1
ATOM 1602 C CA . LYS A 1 200 ? 39.396 25.475 25.367 1.00 7.53 200 LYS A CA 1
ATOM 1603 C C . LYS A 1 200 ? 38.858 26.113 24.091 1.00 7.32 200 LYS A C 1
ATOM 1604 O O . LYS A 1 200 ? 39.418 27.097 23.582 1.00 8.78 200 LYS A O 1
ATOM 1610 N N . GLU A 1 201 ? 37.754 25.558 23.594 1.00 7.07 201 GLU A N 1
ATOM 1611 C CA . GLU A 1 201 ? 36.988 26.133 22.491 1.00 7.31 201 GLU A CA 1
ATOM 1612 C C . GLU A 1 201 ? 35.565 26.394 22.944 1.00 6.14 201 GLU A C 1
ATOM 1613 O O . GLU A 1 201 ? 35.062 25.738 23.846 1.00 7.86 201 GLU A O 1
ATOM 1619 N N . THR A 1 202 ? 34.905 27.357 22.319 1.00 6.87 202 THR A N 1
ATOM 1620 C CA . THR A 1 202 ? 33.472 27.600 22.544 1.00 6.80 202 THR A CA 1
ATOM 1621 C C . THR A 1 202 ? 33.133 27.759 24.029 1.00 6.02 202 THR A C 1
ATOM 1622 O O . THR A 1 202 ? 32.454 26.926 24.658 1.00 7.61 202 THR A O 1
ATOM 1626 N N . GLY A 1 203 ? 33.621 28.848 24.602 1.00 6.10 203 GLY A N 1
ATOM 1627 C CA . GLY A 1 203 ? 33.279 29.178 25.965 1.00 6.59 203 GLY A CA 1
ATOM 1628 C C . GLY A 1 203 ? 31.784 29.259 26.187 1.00 7.11 203 GLY A C 1
ATOM 1629 O O . GLY A 1 203 ? 31.021 29.729 25.331 1.00 9.45 203 GLY A O 1
ATOM 1630 N N . SER A 1 204 ? 31.357 28.806 27.363 1.00 6.85 204 SER A N 1
ATOM 1631 C CA . SER A 1 204 ? 29.972 28.959 27.771 1.00 8.74 204 SER A CA 1
ATOM 1632 C C . SER A 1 204 ? 29.911 28.885 29.275 1.00 8.32 204 SER A C 1
ATOM 1633 O O . SER A 1 204 ? 30.898 28.576 29.919 1.00 11.12 204 SER A O 1
ATOM 1636 N N . SER A 1 205 ? 28.753 29.201 29.833 1.00 7.16 205 SER A N 1
ATOM 1637 C CA . SER A 1 205 ? 28.537 29.072 31.260 1.00 6.93 205 SER A CA 1
ATOM 1638 C C . SER A 1 205 ? 27.343 28.161 31.493 1.00 5.83 205 SER A C 1
ATOM 1639 O O . SER A 1 205 ? 26.435 28.092 30.670 1.00 6.60 205 SER A O 1
ATOM 1642 N N . TYR A 1 206 ? 27.346 27.450 32.614 1.00 5.60 206 TYR A N 1
ATOM 1643 C CA . TYR A 1 206 ? 26.277 26.503 32.915 1.00 4.91 206 TYR A CA 1
ATOM 1644 C C . TYR A 1 206 ? 25.148 27.200 33.662 1.00 5.39 206 TYR A C 1
ATOM 1645 O O . TYR A 1 206 ? 25.393 28.098 34.485 1.00 5.93 206 TYR A O 1
ATOM 1654 N N . GLY A 1 207 ? 23.920 26.778 33.370 1.00 5.63 207 GLY A N 1
ATOM 1655 C CA . GLY A 1 207 ? 22.751 27.223 34.096 1.00 5.91 207 GLY A CA 1
ATOM 1656 C C . GLY A 1 207 ? 21.817 26.073 34.400 1.00 6.26 207 GLY A C 1
ATOM 1657 O O . GLY A 1 207 ? 21.834 25.044 33.721 1.00 7.01 207 GLY A O 1
ATOM 1658 N N . PHE A 1 208 ? 20.990 26.260 35.429 1.00 6.15 208 PHE A N 1
ATOM 1659 C CA . PHE A 1 208 ? 19.807 25.419 35.660 1.00 6.82 208 PHE A CA 1
ATOM 1660 C C . PHE A 1 208 ? 18.761 25.830 34.621 1.00 6.48 208 PHE A C 1
ATOM 1661 O O . PHE A 1 208 ? 18.698 26.999 34.261 1.00 7.46 208 PHE A O 1
ATOM 1669 N N . ALA A 1 209 ? 17.969 24.872 34.128 1.00 6.56 209 ALA A N 1
ATOM 1670 C CA . ALA A 1 209 ? 17.018 25.160 33.057 1.00 7.23 209 ALA A CA 1
ATOM 1671 C C . ALA A 1 209 ? 15.620 24.633 33.309 1.00 7.01 209 ALA A C 1
ATOM 1672 O O . ALA A 1 209 ? 15.445 23.563 33.889 1.00 7.29 209 ALA A O 1
ATOM 1674 N N . VAL A 1 210 ? 14.643 25.408 32.842 1.00 7.64 210 VAL A N 1
ATOM 1675 C CA . VAL A 1 210 ? 13.255 24.997 32.767 1.00 7.76 210 VAL A CA 1
ATOM 1676 C C . VAL A 1 210 ? 12.766 25.271 31.343 1.00 8.14 210 VAL A C 1
ATOM 1677 O O . VAL A 1 210 ? 13.435 25.973 30.575 1.00 9.22 210 VAL A O 1
ATOM 1681 N N . LYS A 1 211 ? 11.612 24.717 30.979 1.00 9.07 211 LYS A N 1
ATOM 1682 C CA . LYS A 1 211 ? 11.031 25.007 29.675 1.00 10.47 211 LYS A CA 1
ATOM 1683 C C . LYS A 1 211 ? 10.644 26.475 29.664 1.00 11.59 211 LYS A C 1
ATOM 1684 O O . LYS A 1 211 ? 10.147 26.992 30.674 1.00 11.52 211 LYS A O 1
ATOM 1690 N N A LYS A 1 212 ? 10.857 27.146 28.534 0.32 13.20 212 LYS A N 1
ATOM 1691 N N B LYS A 1 212 ? 10.857 27.145 28.532 0.68 12.15 212 LYS A N 1
ATOM 1692 C CA A LYS A 1 212 ? 10.560 28.570 28.429 0.32 15.29 212 LYS A CA 1
ATOM 1693 C CA B LYS A 1 212 ? 10.546 28.564 28.423 0.68 14.09 212 LYS A CA 1
ATOM 1694 C C A LYS A 1 212 ? 9.099 28.843 28.756 0.32 15.47 212 LYS A C 1
ATOM 1695 C C B LYS A 1 212 ? 9.095 28.792 28.804 0.68 14.89 212 LYS A C 1
ATOM 1696 O O A LYS A 1 212 ? 8.201 28.252 28.162 0.32 16.15 212 LYS A O 1
ATOM 1697 O O B LYS A 1 212 ? 8.207 28.093 28.328 0.68 16.40 212 LYS A O 1
ATOM 1708 N N . GLY A 1 213 ? 8.878 29.748 29.704 1.00 15.21 213 GLY A N 1
ATOM 1709 C CA . GLY A 1 213 ? 7.542 30.107 30.137 1.00 15.94 213 GLY A CA 1
ATOM 1710 C C . GLY A 1 213 ? 6.958 29.230 31.225 1.00 17.87 213 GLY A C 1
ATOM 1711 O O . GLY A 1 213 ? 5.801 29.428 31.617 1.00 21.21 213 GLY A O 1
ATOM 1712 N N A GLN A 1 214 ? 7.753 28.299 31.741 0.50 17.20 214 GLN A N 1
ATOM 1713 N N B GLN A 1 214 ? 7.736 28.258 31.703 0.50 17.59 214 GLN A N 1
ATOM 1714 C CA A GLN A 1 214 ? 7.289 27.385 32.777 0.50 16.05 214 GLN A CA 1
ATOM 1715 C CA B GLN A 1 214 ? 7.296 27.349 32.765 0.50 16.94 214 GLN A CA 1
ATOM 1716 C C A GLN A 1 214 ? 8.104 27.494 34.055 0.50 15.74 214 GLN A C 1
ATOM 1717 C C B GLN A 1 214 ? 8.068 27.575 34.058 0.50 16.16 214 GLN A C 1
ATOM 1718 O O A GLN A 1 214 ? 9.272 27.864 34.028 0.50 14.99 214 GLN A O 1
ATOM 1719 O O B GLN A 1 214 ? 9.168 28.116 34.041 0.50 15.25 214 GLN A O 1
ATOM 1730 N N . ASN A 1 215 ? 7.465 27.156 35.171 1.00 16.18 215 ASN A N 1
ATOM 1731 C CA . ASN A 1 215 ? 8.120 27.134 36.480 1.00 15.93 215 ASN A CA 1
ATOM 1732 C C . ASN A 1 215 ? 8.971 28.356 36.805 1.00 15.81 215 ASN A C 1
ATOM 1733 O O . ASN A 1 215 ? 10.122 28.234 37.234 1.00 15.30 215 ASN A O 1
ATOM 1738 N N . PRO A 1 216 ? 8.392 29.553 36.645 1.00 15.62 216 PRO A N 1
ATOM 1739 C CA . PRO A 1 216 ? 9.181 30.756 36.933 1.00 16.10 216 PRO A CA 1
ATOM 1740 C C . PRO A 1 216 ? 9.626 30.861 38.392 1.00 15.88 216 PRO A C 1
ATOM 1741 O O . PRO A 1 216 ? 10.680 31.425 38.659 1.00 15.94 216 PRO A O 1
ATOM 1745 N N . GLU A 1 217 ? 8.837 30.343 39.328 1.00 15.33 217 GLU A N 1
ATOM 1746 C CA A GLU A 1 217 ? 9.205 30.366 40.736 0.54 15.98 217 GLU A CA 1
ATOM 1747 C CA B GLU A 1 217 ? 9.234 30.401 40.730 0.46 16.41 217 GLU A CA 1
ATOM 1748 C C . GLU A 1 217 ? 10.452 29.524 41.005 1.00 15.18 217 GLU A C 1
ATOM 1749 O O . GLU A 1 217 ? 11.268 29.857 41.879 1.00 15.27 217 GLU A O 1
ATOM 1760 N N . LEU A 1 218 ? 10.602 28.426 40.261 1.00 13.30 218 LEU A N 1
ATOM 1761 C CA . LEU A 1 218 ? 11.758 27.550 40.447 1.00 13.17 218 LEU A CA 1
ATOM 1762 C C . LEU A 1 218 ? 13.039 28.276 40.032 1.00 12.56 218 LEU A C 1
ATOM 1763 O O . LEU A 1 218 ? 14.059 28.195 40.711 1.00 12.65 218 LEU A O 1
ATOM 1768 N N . ILE A 1 219 ? 12.979 29.001 38.920 1.00 12.01 219 ILE A N 1
ATOM 1769 C CA . ILE A 1 219 ? 14.110 29.824 38.497 1.00 11.59 219 ILE A CA 1
ATOM 1770 C C . ILE A 1 219 ? 14.419 30.920 39.532 1.00 11.24 219 ILE A C 1
ATOM 1771 O O . ILE A 1 219 ? 15.580 31.148 39.883 1.00 11.15 219 ILE A O 1
ATOM 1776 N N . LYS A 1 220 ? 13.381 31.602 40.017 1.00 12.94 220 LYS A N 1
ATOM 1777 C CA . LYS A 1 220 ? 13.567 32.637 41.030 1.00 15.18 220 LYS A CA 1
ATOM 1778 C C . LYS A 1 220 ? 14.247 32.087 42.275 1.00 14.26 220 LYS A C 1
ATOM 1779 O O . LYS A 1 220 ? 15.192 32.686 42.797 1.00 14.05 220 LYS A O 1
ATOM 1785 N N . LYS A 1 221 ? 13.785 30.933 42.740 1.00 14.39 221 LYS A N 1
ATOM 1786 C CA . LYS A 1 221 ? 14.385 30.302 43.910 1.00 14.55 221 LYS A CA 1
ATOM 1787 C C . LYS A 1 221 ? 15.813 29.831 43.649 1.00 12.45 221 LYS A C 1
ATOM 1788 O O . LYS A 1 221 ? 16.680 29.972 44.506 1.00 12.59 221 LYS A O 1
ATOM 1794 N N . PHE A 1 222 ? 16.074 29.245 42.490 1.00 11.09 222 PHE A N 1
ATOM 1795 C CA . PHE A 1 222 ? 17.432 28.807 42.193 1.00 10.06 222 PHE A CA 1
ATOM 1796 C C . PHE A 1 222 ? 18.379 30.015 42.218 1.00 10.23 222 PHE A C 1
ATOM 1797 O O . PHE A 1 222 ? 19.479 29.967 42.802 1.00 9.90 222 PHE A O 1
ATOM 1805 N N . ASN A 1 223 ? 17.961 31.105 41.590 1.00 10.43 223 ASN A N 1
ATOM 1806 C CA . ASN A 1 223 ? 18.816 32.299 41.547 1.00 9.76 223 ASN A CA 1
ATOM 1807 C C . ASN A 1 223 ? 19.058 32.876 42.937 1.00 10.33 223 ASN A C 1
ATOM 1808 O O . ASN A 1 223 ? 20.165 33.257 43.260 1.00 10.91 223 ASN A O 1
ATOM 1813 N N . ALA A 1 224 ? 18.014 32.950 43.754 1.00 11.29 224 ALA A N 1
ATOM 1814 C CA . ALA A 1 224 ? 18.172 33.456 45.104 1.00 11.97 224 ALA A CA 1
ATOM 1815 C C . ALA A 1 224 ? 19.097 32.561 45.927 1.00 11.89 224 ALA A C 1
ATOM 1816 O O . ALA A 1 224 ? 19.969 33.056 46.665 1.00 12.12 224 ALA A O 1
ATOM 1818 N N . GLY A 1 225 ? 18.905 31.250 45.813 1.00 11.09 225 GLY A N 1
ATOM 1819 C CA . GLY A 1 225 ? 19.729 30.306 46.543 1.00 10.19 225 GLY A CA 1
ATOM 1820 C C . GLY A 1 225 ? 21.175 30.368 46.105 1.00 9.39 225 GLY A C 1
ATOM 1821 O O . GLY A 1 225 ? 22.086 30.317 46.931 1.00 10.18 225 GLY A O 1
ATOM 1822 N N . LEU A 1 226 ? 21.397 30.458 44.801 1.00 8.46 226 LEU A N 1
ATOM 1823 C CA . LEU A 1 226 ? 22.756 30.526 44.292 1.00 8.55 226 LEU A CA 1
ATOM 1824 C C . LEU A 1 226 ? 23.500 31.753 44.834 1.00 8.85 226 LEU A C 1
ATOM 1825 O O . LEU A 1 226 ? 24.658 31.673 45.243 1.00 8.99 226 LEU A O 1
ATOM 1830 N N . LYS A 1 227 ? 22.844 32.901 44.814 1.00 10.55 227 LYS A N 1
ATOM 1831 C CA . LYS A 1 227 ? 23.450 34.112 45.351 1.00 11.99 227 LYS A CA 1
ATOM 1832 C C . LYS A 1 227 ? 23.788 33.922 46.833 1.00 11.90 227 LYS A C 1
ATOM 1833 O O . LYS A 1 227 ? 24.868 34.289 47.286 1.00 11.65 227 LYS A O 1
ATOM 1839 N N . ASN A 1 228 ? 22.874 33.316 47.581 1.00 11.59 228 ASN A N 1
ATOM 1840 C CA . ASN A 1 228 ? 23.128 33.047 48.988 1.00 12.58 228 ASN A CA 1
ATOM 1841 C C . ASN A 1 228 ? 24.329 32.134 49.232 1.00 11.65 228 ASN A C 1
ATOM 1842 O O . ASN A 1 228 ? 25.125 32.381 50.150 1.00 12.33 228 ASN A O 1
ATOM 1847 N N . LEU A 1 229 ? 24.488 31.099 48.416 1.00 10.67 229 LEU A N 1
ATOM 1848 C CA . LEU A 1 229 ? 25.630 30.201 48.570 1.00 10.97 229 LEU A CA 1
ATOM 1849 C C . LEU A 1 229 ? 26.932 30.881 48.185 1.00 10.23 229 LEU A C 1
ATOM 1850 O O . LEU A 1 229 ? 27.982 30.597 48.760 1.00 10.65 229 LEU A O 1
ATOM 1855 N N . LYS A 1 230 ? 26.889 31.754 47.186 1.00 9.95 230 LYS A N 1
ATOM 1856 C CA . LYS A 1 230 ? 28.080 32.524 46.857 1.00 11.28 230 LYS A CA 1
ATOM 1857 C C . LYS A 1 230 ? 28.469 33.457 48.005 1.00 13.12 230 LYS A C 1
ATOM 1858 O O . LYS A 1 230 ? 29.629 33.478 48.420 1.00 14.20 230 LYS A O 1
ATOM 1864 N N . ASP A 1 231 ? 27.493 34.203 48.521 1.00 12.67 231 ASP A N 1
ATOM 1865 C CA . ASP A 1 231 ? 27.710 35.133 49.629 1.00 13.34 231 ASP A CA 1
ATOM 1866 C C . ASP A 1 231 ? 28.250 34.417 50.865 1.00 14.59 231 ASP A C 1
ATOM 1867 O O . ASP A 1 231 ? 29.180 34.917 51.506 1.00 16.53 231 ASP A O 1
ATOM 1872 N N . ASN A 1 232 ? 27.697 33.250 51.208 1.00 13.17 232 ASN A N 1
ATOM 1873 C CA . ASN A 1 232 ? 28.046 32.623 52.492 1.00 13.68 232 ASN A CA 1
ATOM 1874 C C . ASN A 1 232 ? 29.219 31.660 52.443 1.00 13.51 232 ASN A C 1
ATOM 1875 O O . ASN A 1 232 ? 29.592 31.067 53.467 1.00 14.96 232 ASN A O 1
ATOM 1880 N N . GLY A 1 233 ? 29.820 31.525 51.261 1.00 12.87 233 GLY A N 1
ATOM 1881 C CA . GLY A 1 233 ? 31.022 30.727 51.100 1.00 12.03 233 GLY A CA 1
ATOM 1882 C C . GLY A 1 233 ? 30.776 29.266 50.747 1.00 10.94 233 GLY A C 1
ATOM 1883 O O . GLY A 1 233 ? 31.711 28.530 50.436 1.00 12.09 233 GLY A O 1
ATOM 1884 N N . THR A 1 234 ? 29.527 28.818 50.786 1.00 9.90 234 THR A N 1
ATOM 1885 C CA . THR A 1 234 ? 29.272 27.416 50.491 1.00 10.22 234 THR A CA 1
ATOM 1886 C C . THR A 1 234 ? 29.511 27.079 49.008 1.00 9.46 234 THR A C 1
ATOM 1887 O O . THR A 1 234 ? 29.994 26.001 48.698 1.00 9.41 234 THR A O 1
ATOM 1891 N N . TYR A 1 235 ? 29.202 28.002 48.104 1.00 8.56 235 TYR A N 1
ATOM 1892 C CA . TYR A 1 235 ? 29.516 27.798 46.685 1.00 8.45 235 TYR A CA 1
ATOM 1893 C C . TYR A 1 235 ? 30.996 27.467 46.499 1.00 8.63 235 TYR A C 1
ATOM 1894 O O . TYR A 1 235 ? 31.349 26.461 45.878 1.00 7.99 235 TYR A O 1
ATOM 1903 N N . ASP A 1 236 ? 31.867 28.301 47.058 1.00 9.08 236 ASP A N 1
ATOM 1904 C CA . ASP A 1 236 ? 33.296 28.068 46.899 1.00 9.48 236 ASP A CA 1
ATOM 1905 C C . ASP A 1 236 ? 33.719 26.730 47.499 1.00 9.98 236 ASP A C 1
ATOM 1906 O O . ASP A 1 236 ? 34.581 26.040 46.946 1.00 9.54 236 ASP A O 1
ATOM 1911 N N . LYS A 1 237 ? 33.136 26.367 48.639 1.00 8.92 237 LYS A N 1
ATOM 1912 C CA . LYS A 1 237 ? 33.498 25.112 49.294 1.00 10.44 237 LYS A CA 1
ATOM 1913 C C . LYS A 1 237 ? 33.081 23.900 48.477 1.00 9.98 237 LYS A C 1
ATOM 1914 O O . LYS A 1 237 ? 33.834 22.936 48.367 1.00 9.84 237 LYS A O 1
ATOM 1920 N N . ILE A 1 238 ? 31.875 23.940 47.924 1.00 8.52 238 ILE A N 1
ATOM 1921 C CA . ILE A 1 238 ? 31.408 22.850 47.083 1.00 7.98 238 ILE A CA 1
ATOM 1922 C C . ILE A 1 238 ? 32.346 22.643 45.909 1.00 8.60 238 ILE A C 1
ATOM 1923 O O . ILE A 1 238 ? 32.756 21.520 45.636 1.00 9.69 238 ILE A O 1
ATOM 1928 N N . LEU A 1 239 ? 32.713 23.720 45.228 1.00 8.19 239 LEU A N 1
ATOM 1929 C CA . LEU A 1 239 ? 33.603 23.577 44.081 1.00 8.81 239 LEU A CA 1
ATOM 1930 C C . LEU A 1 239 ? 34.939 23.003 44.535 1.00 10.11 239 LEU A C 1
ATOM 1931 O O . LEU A 1 239 ? 35.489 22.103 43.907 1.00 10.97 239 LEU A O 1
ATOM 1936 N N . ASN A 1 240 ? 35.474 23.505 45.636 1.00 11.05 240 ASN A N 1
ATOM 1937 C CA A ASN A 1 240 ? 36.774 23.056 46.093 0.48 12.09 240 ASN A CA 1
ATOM 1938 C CA B ASN A 1 240 ? 36.780 23.047 46.093 0.52 12.45 240 ASN A CA 1
ATOM 1939 C C . ASN A 1 240 ? 36.773 21.597 46.529 1.00 12.03 240 ASN A C 1
ATOM 1940 O O . ASN A 1 240 ? 37.789 20.917 46.431 1.00 12.35 240 ASN A O 1
ATOM 1949 N N . ASN A 1 241 ? 35.632 21.122 47.017 1.00 11.30 241 ASN A N 1
ATOM 1950 C CA . ASN A 1 241 ? 35.521 19.724 47.415 1.00 11.76 241 ASN A CA 1
ATOM 1951 C C . ASN A 1 241 ? 35.766 18.772 46.258 1.00 12.22 241 ASN A C 1
ATOM 1952 O O . ASN A 1 241 ? 36.154 17.640 46.480 1.00 14.42 241 ASN A O 1
ATOM 1957 N N . TYR A 1 242 ? 35.544 19.236 45.029 1.00 10.29 242 TYR A N 1
ATOM 1958 C CA . TYR A 1 242 ? 35.804 18.422 43.838 1.00 10.65 242 TYR A CA 1
ATOM 1959 C C . TYR A 1 242 ? 37.038 18.855 43.038 1.00 12.52 242 TYR A C 1
ATOM 1960 O O . TYR A 1 242 ? 37.695 18.029 42.425 1.00 14.13 242 TYR A O 1
ATOM 1969 N N . LEU A 1 243 ? 37.360 20.140 43.052 1.00 13.44 243 LEU A N 1
ATOM 1970 C CA . LEU A 1 243 ? 38.368 20.680 42.140 1.00 15.20 243 LEU A CA 1
ATOM 1971 C C . LEU A 1 243 ? 39.725 21.006 42.757 1.00 19.02 243 LEU A C 1
ATOM 1972 O O . LEU A 1 243 ? 40.689 21.243 42.026 1.00 20.95 243 LEU A O 1
ATOM 1977 N N . ALA A 1 244 ? 39.808 21.032 44.082 1.00 21.24 244 ALA A N 1
ATOM 1978 C CA . ALA A 1 244 ? 41.070 21.322 44.764 1.00 24.98 244 ALA A CA 1
ATOM 1979 C C . ALA A 1 244 ? 42.190 20.401 44.279 1.00 29.24 244 ALA A C 1
ATOM 1980 O O . ALA A 1 244 ? 41.934 19.279 43.834 1.00 31.14 244 ALA A O 1
#

Secondary structure (DSSP, 8-state):
-----SS----TT-EEEEEE-S-BTTTBEE-TTS-EESHHHHHHHHHHHHHT-EEEEEE--HHHHHHHHHTTSSSEE-SSPBP-TTGGGTEEEPSP-EEEEEEEEEETT-TT-SSGGGGTT-EEEEETTSHHHHHHHHHHHHHT-EEEEESSHHHHHHTTTTTS-SEEEEEHHHHHHHHHTT-SEEEEEEEEEEEEE--EEETTS-HHHHHHHHHHHHHHHHHSHHHHHHHHHH-

Sequence (235 aa):
HHHGENLYFQGMEGKKYTIGTDLTFAPFEFQDSSKGKYIGIDVDLLDAIAKDQDFEVDLKPLGFDSSAVQQAIQSSKQIDGMIAGMSITDERKKSSFDFSDPYFDSGLQLAVKKGNDKIKKSSYDDLKKGKTVAAKVVGTESANFLEEKNKKEKYDYTIKNNFDDATGLYKKALEENGEEADAIVDDYPVLGYAVKNGQKKLQQLVGDKETGSSYGFAVKKKGQQNPEELIKKFNAGLKNLKDNGTYDKILNNNYLA

Solvent-accessible surface area: 12083 Å² total

Radius of gyration: 19.45 Å; Cα contacts (8 Å, |Δi|>4): 484; chains: 1; bounding box: 67×42×47 Å

B-factor: mean 15.12, std 9.55, range [3.43, 60.13]

Organism: Enterococcus faecalis (strain ATCC 700802 / V583) (NCBI:txid226185)

CATH classification: 3.40.190.10 (+1 more: 3.40.190.10)

InterPro domains:
  IPR000515 ABC transporter type 1, transmembrane domain MetI-like [PF00528] (540-721)
  IPR000515 ABC transporter type 1, transmembrane domain MetI-like [PS50928] (525-714)
  IPR000515 ABC transporter type 1, transmembrane domain MetI-like [cd06261] (525-711)
  IPR001320 Ionotropic glutamate receptor, C-terminal [SM00079] (32-253)
  IPR001638 Solute-binding protein family 3/N-terminal domain of MltF [PF00497] (34-251)
  IPR001638 Solute-binding protein family 3/N-terminal domain of MltF [PF00497] (277-494)
  IPR001638 Solute-binding protein family 3/N-terminal domain of MltF [SM00062] (32-254)
  IPR001638 Solute-binding protein family 3/N-terminal domain of MltF [SM00062] (275-497)
  IPR010065 Amino acid ABC transporter, permease protein, 3-TM domain [TIGR01726] (518-616)
  IPR035906 MetI-like superfamily [G3DSA:1.10.3720.10] (511-722)
  IPR035906 MetI-like superfamily [SSF161098] (518-713)

Nearest PDB structures (foldseek):
  4g4p-assembly1_A  TM=1.004E+00  e=8.590E-53  Enterococcus faecalis V583
  4zef-assembly1_A  TM=9.415E-01  e=1.375E-36  Enterococcus faecalis V583
  4zv1-assembly1_A  TM=9.179E-01  e=6.099E-27  synthetic construct
  4zv2-assembly1_A  TM=9.220E-01  e=2.124E-26  synthetic construct
  4kr5-assembly1_B  TM=6.355E-01  e=3.209E-30  Lactococcus lactis subsp. lactis Il1403